Protein AF-0000000077556944 (afdb_homodimer)

Sequence (322 aa):
MNNLDSAMTTFYRASLLVLTCIYTASGLSCYSNEEGMVTTIDSPEIKFCAVIPERIDDDGKVDNAHMFGLTNDDIAVTEQTKIDALLNESNDGHSVVAICMHEKYDMYKLVINSGQVNPKIAAQTLLGQQGSNYVVRCVCNTDLCNKGATVDDFYRSQRSVMNNLDSAMTTFYRASLLVLTCIYTASGLSCYSNEEGMVTTIDSPEIKFCAVIPERIDDDGKVDNAHMFGLTNDDIAVTEQTKIDALLNESNDGHSVVAICMHEKYDMYKLVINSGQVNPKIAAQTLLGQQGSNYVVRCVCNTDLCNKGATVDDFYRSQRSV

Secondary structure (DSSP, 8-state):
-GGGGGS--------------------EEEEE-TTSS-EEEEETTEEEEEEE--EE-TTS-EE--EEEEEETTTS-HHHHHHHHHHHT-EETTEEEEEEEEEEEE-HHHHHHHHT-S-HHHHHHHHHSS-S-EEEEEEEE-STT----SSHHHHHHHHTT-/--TTTT---------------------EEEEE-TTSS-EEEEETTEEEEEEE--EE-TTS-EE--EEEEEETTTS-HHHHHHHHHHHT-EETTEEEEEEEEEEEE-HHHHHHHHTSS-HHHHHHHHHSS-S-EEEEEEEE-STT----SSHHHHHHHHTT-

Nearest PDB structures (foldseek):
  3r5b-assembly2_E  TM=3.165E-01  e=8.315E-01  Pseudomonas aeruginosa
  3r5a-assembly2_F  TM=3.106E-01  e=2.580E+00  Pseudomonas aeruginosa
  8k82-assembly1_P0  TM=3.502E-01  e=5.598E+00  Saccharomyces cerevisiae
  2v6u-assembly1_A  TM=1.887E-01  e=5.941E+00  Toxoplasma gondii RH
  3r5b-assembly2_E  TM=3.167E-01  e=8.539E-01  Pseudomonas aeruginosa

Organism: Bursaphelenchus xylophilus (NCBI:txid6326)

Structure (mmCIF, N/CA/C/O backbone):
data_AF-0000000077556944-model_v1
#
loop_
_entity.id
_entity.type
_entity.pdbx_description
1 polymer '(pine wood nematode) hypothetical protein'
#
loop_
_atom_site.group_PDB
_atom_site.id
_atom_site.type_symbol
_atom_site.label_atom_id
_atom_site.label_alt_id
_atom_site.label_comp_id
_atom_site.label_asym_id
_atom_site.label_entity_id
_atom_site.label_seq_id
_atom_site.pdbx_PDB_ins_code
_atom_site.Cartn_x
_atom_site.Cartn_y
_atom_site.Cartn_z
_atom_site.occupancy
_atom_site.B_iso_or_equiv
_atom_site.auth_seq_id
_atom_site.auth_comp_id
_atom_site.auth_asym_id
_atom_site.auth_atom_id
_atom_site.pdbx_PDB_model_num
ATOM 1 N N . MET A 1 1 ? -34.094 -20.078 74.812 1 26.69 1 MET A N 1
ATOM 2 C CA . MET A 1 1 ? -32.906 -19.453 74.25 1 26.69 1 MET A CA 1
ATOM 3 C C . MET A 1 1 ? -32.625 -20.016 72.875 1 26.69 1 MET A C 1
ATOM 5 O O . MET A 1 1 ? -31.906 -19.406 72.062 1 26.69 1 MET A O 1
ATOM 9 N N . ASN A 1 2 ? -33.031 -21.266 72.5 1 30.84 2 ASN A N 1
ATOM 10 C CA . ASN A 1 2 ? -32.438 -22.031 71.438 1 30.84 2 ASN A CA 1
ATOM 11 C C . ASN A 1 2 ? -33 -21.625 70.062 1 30.84 2 ASN A C 1
ATOM 13 O O . ASN A 1 2 ? -32.719 -22.25 69.062 1 30.84 2 ASN A O 1
ATOM 17 N N . ASN A 1 3 ? -34.156 -21.031 70 1 35.31 3 ASN A N 1
ATOM 18 C CA . ASN A 1 3 ? -34.781 -20.953 68.688 1 35.31 3 ASN A CA 1
ATOM 19 C C . ASN A 1 3 ? -34.031 -19.969 67.75 1 35.31 3 ASN A C 1
ATOM 21 O O . ASN A 1 3 ? -34.625 -19.422 66.812 1 35.31 3 ASN A O 1
ATOM 25 N N . LEU A 1 4 ? -32.938 -19.344 68.25 1 37.03 4 LEU A N 1
ATOM 26 C CA . LEU A 1 4 ? -32.312 -18.266 67.438 1 37.03 4 LEU A CA 1
ATOM 27 C C . LEU A 1 4 ? -31.672 -18.812 66.188 1 37.03 4 LEU A C 1
ATOM 29 O O . LEU A 1 4 ? -31.078 -18.047 65.438 1 37.03 4 LEU A O 1
ATOM 33 N N . ASP A 1 5 ? -31.531 -20.156 66.062 1 35.28 5 ASP A N 1
ATOM 34 C CA . ASP A 1 5 ? -30.594 -20.609 65.062 1 35.28 5 ASP A CA 1
ATOM 35 C C . ASP A 1 5 ? -31.141 -20.391 63.625 1 35.28 5 ASP A C 1
ATOM 37 O O . ASP A 1 5 ? -30.484 -20.703 62.656 1 35.28 5 ASP A O 1
ATOM 41 N N . SER A 1 6 ? -32.406 -20.203 63.469 1 34.12 6 SER A N 1
ATOM 42 C CA . SER A 1 6 ? -32.906 -20.375 62.094 1 34.12 6 SER A CA 1
ATOM 43 C C . SER A 1 6 ? -32.438 -19.266 61.188 1 34.12 6 SER A C 1
ATOM 45 O O . SER A 1 6 ? -32.844 -19.172 60.031 1 34.12 6 SER A O 1
ATOM 47 N N . ALA A 1 7 ? -32.062 -18.109 61.688 1 38.16 7 ALA A N 1
ATOM 48 C CA . ALA A 1 7 ? -31.984 -17.016 60.75 1 38.16 7 ALA A CA 1
ATOM 49 C C . ALA A 1 7 ? -30.781 -17.172 59.812 1 38.16 7 ALA A C 1
ATOM 51 O O . ALA A 1 7 ? -29.875 -16.328 59.844 1 38.16 7 ALA A O 1
ATOM 52 N N . MET A 1 8 ? -30.188 -18.391 59.75 1 32.69 8 MET A N 1
ATOM 53 C CA . MET A 1 8 ? -28.922 -18.469 59 1 32.69 8 MET A CA 1
ATOM 54 C C . MET A 1 8 ? -29.094 -17.875 57.625 1 32.69 8 MET A C 1
ATOM 56 O O . MET A 1 8 ? -30.219 -17.719 57.125 1 32.69 8 MET A O 1
ATOM 60 N N . THR A 1 9 ? -28.328 -18.562 56.5 1 35.75 9 THR A N 1
ATOM 61 C CA . THR A 1 9 ? -27.375 -18.328 55.438 1 35.75 9 THR A CA 1
ATOM 62 C C . THR A 1 9 ? -28.094 -18.10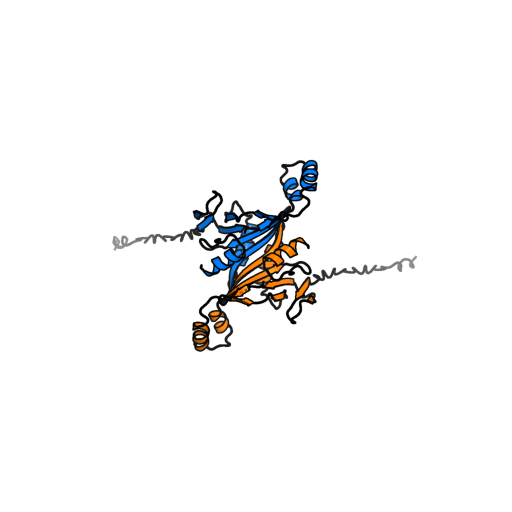9 54.094 1 35.75 9 THR A C 1
ATOM 64 O O . THR A 1 9 ? -28.578 -19.047 53.5 1 35.75 9 THR A O 1
ATOM 67 N N . THR A 1 10 ? -29.109 -17.234 54 1 42.56 10 THR A N 1
ATOM 68 C CA . THR A 1 10 ? -29.469 -17.016 52.594 1 42.56 10 THR A CA 1
ATOM 69 C C . THR A 1 10 ? -28.234 -16.641 51.781 1 42.56 10 THR A C 1
ATOM 71 O O . THR A 1 10 ? -27.641 -15.578 52 1 42.56 10 THR A O 1
ATOM 74 N N . PHE A 1 11 ? -27.344 -17.625 51.344 1 38.78 11 PHE A N 1
ATOM 75 C CA . PHE A 1 11 ? -26.297 -17.406 50.344 1 38.78 11 PHE A CA 1
ATOM 76 C C . PHE A 1 11 ? -26.891 -16.812 49.062 1 38.78 11 PHE A C 1
ATOM 78 O O . PHE A 1 11 ? -27.781 -17.406 48.469 1 38.78 11 PHE A O 1
ATOM 85 N N . TYR A 1 12 ? -26.984 -15.461 49 1 37.94 12 TYR A N 1
ATOM 86 C CA . TYR A 1 12 ? -27.188 -14.766 47.719 1 37.94 12 TYR A CA 1
ATOM 87 C C . TYR A 1 12 ? -26.203 -15.234 46.656 1 37.94 12 TYR A C 1
ATOM 89 O O . TYR A 1 12 ? -25 -15 46.812 1 37.94 12 TYR A O 1
ATOM 97 N N . ARG A 1 13 ? -26.391 -16.453 46 1 37.47 13 ARG A N 1
ATOM 98 C CA . ARG A 1 13 ? -25.688 -16.766 44.75 1 37.47 13 ARG A CA 1
ATOM 99 C C . ARG A 1 13 ? -25.797 -15.609 43.781 1 37.47 13 ARG A C 1
ATOM 101 O O . ARG A 1 13 ? -26.875 -15.375 43.188 1 37.47 13 ARG A O 1
ATOM 108 N N . ALA A 1 14 ? -25.062 -14.477 43.969 1 41.78 14 ALA A N 1
ATOM 109 C CA . ALA A 1 14 ? -24.875 -13.539 42.875 1 41.78 14 ALA A CA 1
ATOM 110 C C . ALA A 1 14 ? -24.422 -14.273 41.594 1 41.78 14 ALA A C 1
ATOM 112 O O . ALA A 1 14 ? -23.344 -14.867 41.594 1 41.78 14 ALA A O 1
ATOM 113 N N . SER A 1 15 ? -25.328 -14.766 40.812 1 41.09 15 SER A N 1
ATOM 114 C CA . SER A 1 15 ? -25 -15.203 39.438 1 41.09 15 SER A CA 1
ATOM 115 C C . SER A 1 15 ? -24.219 -14.133 38.688 1 41.09 15 SER A C 1
ATOM 117 O O . SER A 1 15 ? -24.734 -13.039 38.469 1 41.09 15 SER A O 1
ATOM 119 N N . LEU A 1 16 ? -22.938 -14.062 38.844 1 43.25 16 LEU A N 1
ATOM 120 C CA . LEU A 1 16 ? -22.078 -13.312 37.906 1 43.25 16 LEU A CA 1
ATOM 121 C C . LEU A 1 16 ? -22.406 -13.656 36.469 1 43.25 16 LEU A C 1
ATOM 123 O O . LEU A 1 16 ? -22.078 -14.75 36 1 43.25 16 LEU A O 1
ATOM 127 N N . LEU A 1 17 ? -23.531 -13.125 35.969 1 42.91 17 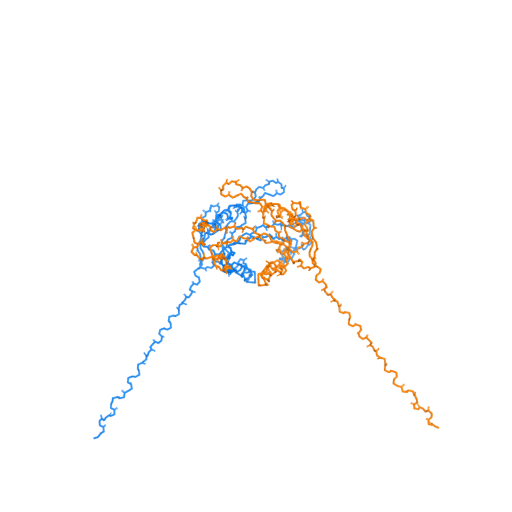LEU A N 1
ATOM 128 C CA . LEU A 1 17 ? -23.719 -13.141 34.531 1 42.91 17 LEU A CA 1
ATOM 129 C C . LEU A 1 17 ? -22.5 -12.555 33.844 1 42.91 17 LEU A C 1
ATOM 131 O O . LEU A 1 17 ? -22.234 -11.359 33.938 1 42.91 17 LEU A O 1
ATOM 135 N N . VAL A 1 18 ? -21.438 -13.359 33.688 1 40.78 18 VAL A N 1
ATOM 136 C CA . VAL A 1 18 ? -20.375 -13.008 32.75 1 40.78 18 VAL A CA 1
ATOM 137 C C . VAL A 1 18 ? -20.969 -12.672 31.391 1 40.78 18 VAL A C 1
ATOM 139 O O . VAL A 1 18 ? -21.516 -13.539 30.703 1 40.78 18 VAL A O 1
ATOM 142 N N . LEU A 1 19 ? -21.5 -11.461 31.203 1 42.38 19 LEU A N 1
ATOM 143 C CA . LEU A 1 19 ? -21.703 -10.969 29.844 1 42.38 19 LEU A CA 1
ATOM 144 C C . LEU A 1 19 ? -20.469 -11.18 28.984 1 42.38 19 LEU A C 1
ATOM 146 O O . LEU A 1 19 ? -19.453 -10.5 29.172 1 42.38 19 LEU A O 1
ATOM 150 N N . THR A 1 20 ? -20.234 -12.43 28.688 1 39.97 20 THR A N 1
ATOM 151 C CA . THR A 1 20 ? -19.266 -12.594 27.609 1 39.97 20 THR A CA 1
ATOM 152 C C . THR A 1 20 ? -19.609 -11.688 26.422 1 39.97 20 THR A C 1
ATOM 154 O O . THR A 1 20 ? -20.609 -11.906 25.734 1 39.97 20 THR A O 1
ATOM 157 N N . CYS A 1 21 ? -19.359 -10.398 26.516 1 38.97 21 CYS A N 1
ATOM 158 C CA . CYS A 1 21 ? -19.312 -9.625 25.281 1 38.97 21 CYS A CA 1
ATOM 159 C C . CYS A 1 21 ? -18.625 -10.414 24.172 1 38.97 21 CYS A C 1
ATOM 161 O O . CYS A 1 21 ? -17.406 -10.609 24.188 1 38.97 21 CYS A O 1
ATOM 163 N N . ILE A 1 22 ? -19.312 -11.43 23.766 1 40.22 22 ILE A N 1
ATOM 164 C CA . ILE A 1 22 ? -18.859 -11.984 22.5 1 40.22 22 ILE A CA 1
ATOM 165 C C . ILE A 1 22 ? -18.469 -10.852 21.547 1 40.22 22 ILE A C 1
ATOM 167 O O . ILE A 1 22 ? -19.328 -10.109 21.078 1 40.22 22 ILE A O 1
ATOM 171 N N . TYR A 1 23 ? -17.391 -10.117 21.75 1 39.94 23 TYR A N 1
ATOM 172 C CA . TYR A 1 23 ? -16.797 -9.383 20.641 1 39.94 23 TYR A CA 1
ATOM 173 C C . TYR A 1 23 ? -16.906 -10.18 19.344 1 39.94 23 TYR A C 1
ATOM 175 O O . TYR A 1 23 ? -16.156 -11.125 19.125 1 39.94 23 TYR A O 1
ATOM 183 N N . THR A 1 24 ? -18.094 -10.508 18.938 1 43.66 24 THR A N 1
ATOM 184 C CA . THR A 1 24 ? -18.203 -11.023 17.578 1 43.66 24 THR A CA 1
ATOM 185 C C . THR A 1 24 ? -17.453 -10.133 16.594 1 43.66 24 THR A C 1
ATOM 187 O O . THR A 1 24 ? -17.797 -8.969 16.406 1 43.66 24 THR A O 1
ATOM 190 N N . ALA A 1 25 ? -16.203 -10.188 16.625 1 51.66 25 ALA A N 1
ATOM 191 C CA . ALA A 1 25 ? -15.5 -9.492 15.547 1 51.66 25 ALA A CA 1
ATOM 192 C C . ALA A 1 25 ? -16.297 -9.539 14.25 1 51.66 25 ALA A C 1
ATOM 194 O O . ALA A 1 25 ? -16.516 -10.609 13.68 1 51.66 25 ALA A O 1
ATOM 195 N N . SER A 1 26 ? -17.438 -8.805 14.148 1 65.06 26 SER A N 1
ATOM 196 C CA . SER A 1 26 ? -18.312 -8.789 12.992 1 65.06 26 SER A CA 1
ATOM 197 C C . SER A 1 26 ? -17.531 -8.719 11.688 1 65.06 26 SER A C 1
ATOM 199 O O . SER A 1 26 ? -16.547 -7.98 11.594 1 65.06 26 SER A O 1
ATOM 201 N N . GLY A 1 27 ? -17.484 -9.883 10.844 1 85.19 27 GLY A N 1
ATOM 202 C CA . GLY A 1 27 ? -16.953 -9.969 9.492 1 85.19 27 GLY A CA 1
ATOM 203 C C . GLY A 1 27 ? -17.266 -8.75 8.648 1 85.19 27 GLY A C 1
ATOM 204 O O . GLY A 1 27 ? -18.109 -7.934 9.016 1 85.19 27 GLY A O 1
ATOM 205 N N . LEU A 1 28 ? -16.594 -8.477 7.637 1 93.88 28 LEU A N 1
ATOM 206 C CA . LEU A 1 28 ? -16.75 -7.328 6.75 1 93.88 28 LEU A CA 1
ATOM 207 C C . LEU A 1 28 ? -17.672 -7.656 5.586 1 93.88 28 LEU A C 1
ATOM 209 O O . LEU A 1 28 ? -17.844 -8.828 5.238 1 93.88 28 LEU A O 1
ATOM 213 N N . SER A 1 29 ? -18.406 -6.66 5.117 1 96.31 29 SER A N 1
ATOM 214 C CA . SER A 1 29 ? -19.016 -6.711 3.797 1 96.31 29 SER A CA 1
ATOM 215 C C . SER A 1 29 ? -18.078 -6.168 2.727 1 96.31 29 SER A C 1
ATOM 217 O O . SER A 1 29 ? -17.438 -5.137 2.924 1 96.31 29 SER A O 1
ATOM 219 N N . CYS A 1 30 ? -17.953 -6.875 1.621 1 96.69 30 CYS A N 1
ATOM 220 C CA . CYS A 1 30 ? -17.062 -6.461 0.544 1 96.69 30 CYS A CA 1
ATOM 221 C C . CYS A 1 30 ? -17.75 -6.574 -0.81 1 96.69 30 CYS A C 1
ATOM 223 O O . CYS A 1 30 ? -18.719 -7.316 -0.956 1 96.69 30 CYS A O 1
ATOM 225 N N . TYR A 1 31 ? -17.297 -5.809 -1.767 1 96.56 31 TYR A N 1
ATOM 226 C CA . TYR A 1 31 ? -17.641 -6.074 -3.158 1 96.56 31 TYR A CA 1
ATOM 227 C C . TYR A 1 31 ? -16.891 -7.289 -3.688 1 96.56 31 TYR A C 1
ATOM 229 O O . TYR A 1 31 ? -15.727 -7.504 -3.34 1 96.56 31 TYR A O 1
ATOM 237 N N . SER A 1 32 ? -17.609 -8.07 -4.461 1 96.62 32 SER A N 1
ATOM 238 C CA . SER A 1 32 ? -17 -9.234 -5.102 1 96.62 32 SER A CA 1
ATOM 239 C C . SER A 1 32 ? -17.484 -9.391 -6.535 1 96.62 32 SER A C 1
ATOM 241 O O . SER A 1 32 ? -18.656 -9.148 -6.828 1 96.62 32 SER A O 1
ATOM 243 N N . ASN A 1 33 ? -16.641 -9.719 -7.434 1 95.31 33 ASN A N 1
ATOM 244 C CA . ASN A 1 33 ? -17.062 -10.031 -8.797 1 95.31 33 ASN A CA 1
ATOM 245 C C . ASN A 1 33 ? -16.656 -11.445 -9.195 1 95.31 33 ASN A C 1
ATOM 247 O O . ASN A 1 33 ? -16.5 -11.742 -10.383 1 95.31 33 ASN A O 1
ATOM 251 N N . GLU A 1 34 ? -16.391 -12.312 -8.242 1 89.31 34 GLU A N 1
ATOM 252 C CA . GLU A 1 34 ? -15.992 -13.703 -8.477 1 89.31 34 GLU A CA 1
ATOM 253 C C . GLU A 1 34 ? -17.031 -14.438 -9.312 1 89.31 34 GLU A C 1
ATOM 255 O O . GLU A 1 34 ? -16.703 -15.359 -10.062 1 89.31 34 GLU A O 1
ATOM 260 N N . GLU A 1 35 ? -18.25 -14.031 -9.281 1 85 35 GLU A N 1
ATOM 261 C CA . GLU A 1 35 ? -19.328 -14.664 -10.023 1 85 35 GLU A CA 1
ATOM 262 C C . GLU A 1 35 ? -19.594 -13.945 -11.344 1 85 35 GLU A C 1
ATOM 264 O O . GLU A 1 35 ? -20.578 -14.219 -12.023 1 85 35 GLU A O 1
ATOM 269 N N . GLY A 1 36 ? -18.734 -13.078 -11.781 1 85.56 36 GLY A N 1
ATOM 270 C CA . GLY A 1 36 ? -18.875 -12.391 -13.055 1 85.56 36 GLY A CA 1
ATOM 271 C C . GLY A 1 36 ? -19.422 -10.984 -12.922 1 85.56 36 GLY A C 1
ATOM 272 O O . GLY A 1 36 ? -18.938 -10.062 -13.586 1 85.56 36 GLY A O 1
ATOM 273 N N . MET A 1 37 ? -20.531 -10.805 -12.133 1 90.81 37 MET A N 1
ATOM 274 C CA . MET A 1 37 ? -21.062 -9.477 -11.852 1 90.81 37 MET A CA 1
ATOM 275 C C . MET A 1 37 ? -20.656 -8.992 -10.469 1 90.81 37 MET A C 1
ATOM 277 O O . MET A 1 37 ? -20.422 -9.805 -9.57 1 90.81 37 MET A O 1
ATOM 281 N N . VAL A 1 38 ? -20.469 -7.672 -10.367 1 94.06 38 VAL A N 1
ATOM 282 C CA . VAL A 1 38 ? -20.094 -7.121 -9.062 1 94.06 38 VAL A CA 1
ATOM 283 C C . VAL A 1 38 ? -21.281 -7.258 -8.102 1 94.06 38 VAL A C 1
ATOM 285 O O . VAL A 1 38 ? -22.375 -6.789 -8.391 1 94.06 38 VAL A O 1
ATOM 288 N N . THR A 1 39 ? -21.109 -7.945 -7.051 1 96.31 39 THR A N 1
ATOM 289 C CA . THR A 1 39 ? -22.094 -8.094 -5.98 1 96.31 39 THR A CA 1
ATOM 290 C C . THR A 1 39 ? -21.453 -7.812 -4.621 1 96.31 39 THR A C 1
ATOM 292 O O . THR A 1 39 ? -20.25 -7.566 -4.531 1 96.31 39 THR A O 1
ATOM 295 N N . THR A 1 40 ? -22.297 -7.723 -3.592 1 96.62 40 THR A N 1
ATOM 296 C CA . THR A 1 40 ? -21.781 -7.602 -2.23 1 96.62 40 THR A CA 1
ATOM 297 C C . THR A 1 40 ? -21.797 -8.953 -1.525 1 96.62 40 THR A C 1
ATOM 299 O O . THR A 1 40 ? -22.734 -9.734 -1.687 1 96.62 40 THR A O 1
ATOM 302 N N . ILE A 1 41 ? -20.75 -9.281 -0.836 1 95.94 41 ILE A N 1
ATOM 303 C CA . ILE A 1 41 ? -20.656 -10.477 -0.013 1 95.94 41 ILE A CA 1
ATOM 304 C C . ILE A 1 41 ? -20.406 -10.086 1.444 1 95.94 41 ILE A C 1
ATOM 306 O O . ILE A 1 41 ? -19.828 -9.047 1.725 1 95.94 41 ILE A O 1
ATOM 310 N N . ASP A 1 42 ? -20.922 -10.867 2.299 1 94 42 ASP A N 1
ATOM 311 C CA . ASP A 1 42 ? -20.766 -10.664 3.734 1 94 42 ASP A CA 1
ATOM 312 C C . ASP A 1 42 ? -20.531 -11.992 4.453 1 94 42 ASP A C 1
ATOM 314 O O . ASP A 1 42 ? -21.219 -12.977 4.172 1 94 42 ASP A O 1
ATOM 318 N N . SER A 1 43 ? -19.516 -12.062 5.219 1 92.25 43 SER A N 1
ATOM 319 C CA . SER A 1 43 ? -19.203 -13.242 6.016 1 92.25 43 SER A CA 1
ATOM 320 C C . SER A 1 43 ? -18.406 -12.867 7.266 1 92.25 43 SER A C 1
ATOM 322 O O . SER A 1 43 ? -17.531 -12.008 7.215 1 92.25 43 SER A O 1
ATOM 324 N N . PRO A 1 44 ? -18.688 -13.508 8.336 1 92.94 44 PRO A N 1
ATOM 325 C CA . PRO A 1 44 ? -17.906 -13.258 9.547 1 92.94 44 PRO A CA 1
ATOM 326 C C . PRO A 1 44 ? -16.438 -13.641 9.391 1 92.94 44 PRO A C 1
ATOM 328 O O . PRO A 1 44 ? -15.602 -13.242 10.203 1 92.94 44 PRO A O 1
ATOM 331 N N . GLU A 1 45 ? -16.125 -14.391 8.352 1 93.69 45 GLU A N 1
ATOM 332 C CA . GLU A 1 45 ? -14.773 -14.883 8.148 1 93.69 45 GLU A CA 1
ATOM 333 C C . GLU A 1 45 ? -13.93 -13.883 7.367 1 93.69 45 GLU A C 1
ATOM 335 O O . GLU A 1 45 ? -12.703 -13.992 7.32 1 93.69 45 GLU A O 1
ATOM 340 N N . ILE A 1 46 ? -14.617 -12.859 6.754 1 95.12 46 ILE A N 1
ATOM 341 C CA . ILE A 1 46 ? -13.883 -11.898 5.938 1 95.12 46 ILE A CA 1
ATOM 342 C C . ILE A 1 46 ? -13.18 -10.891 6.84 1 95.12 46 ILE A C 1
ATOM 344 O O . ILE A 1 46 ? -13.82 -10.203 7.641 1 95.12 46 ILE A O 1
ATOM 348 N N . LYS A 1 47 ? -11.867 -10.711 6.652 1 94.69 47 LYS A N 1
ATOM 349 C CA . LYS A 1 47 ? -11.039 -9.836 7.477 1 94.69 47 LYS A CA 1
ATOM 350 C C . LYS A 1 47 ? -10.703 -8.547 6.734 1 94.69 47 LYS A C 1
ATOM 352 O O . LYS A 1 47 ? -10.531 -7.492 7.355 1 94.69 47 LYS A O 1
ATOM 357 N N . PHE A 1 48 ? -10.539 -8.688 5.492 1 95.94 48 PHE A N 1
ATOM 358 C CA . PHE A 1 48 ? -10.195 -7.559 4.641 1 95.94 48 PHE A CA 1
ATOM 359 C C . PHE A 1 48 ? -11 -7.594 3.344 1 95.94 48 PHE A C 1
ATOM 361 O O . PHE A 1 48 ? -11.398 -8.664 2.889 1 95.94 48 PHE A O 1
ATOM 368 N N . CYS A 1 49 ? -11.297 -6.465 2.812 1 96.69 49 CYS A N 1
ATOM 369 C CA . CYS A 1 49 ? -11.727 -6.344 1.425 1 96.69 49 CYS A CA 1
ATOM 370 C C . CYS A 1 49 ? -10.547 -6.059 0.507 1 96.69 49 CYS A C 1
ATOM 372 O O . CYS A 1 49 ? -9.656 -5.277 0.857 1 96.69 49 CYS A O 1
ATOM 374 N N . ALA A 1 50 ? -10.523 -6.738 -0.628 1 96.88 50 ALA A N 1
ATOM 375 C CA . ALA A 1 50 ? -9.359 -6.621 -1.507 1 96.88 50 ALA A CA 1
ATOM 376 C C . ALA A 1 50 ? -9.789 -6.359 -2.949 1 96.88 50 ALA A C 1
ATOM 378 O O . ALA A 1 50 ? -10.898 -6.727 -3.35 1 96.88 50 ALA A O 1
ATOM 379 N N . VAL A 1 51 ? -8.938 -5.699 -3.693 1 96.12 51 VAL A N 1
ATOM 380 C CA . VAL A 1 51 ? -9.102 -5.527 -5.133 1 96.12 51 VAL A CA 1
ATOM 381 C C . VAL A 1 51 ? -7.746 -5.66 -5.824 1 96.12 51 VAL A C 1
ATOM 383 O O . VAL A 1 51 ? -6.734 -5.156 -5.332 1 96.12 51 VAL A O 1
ATOM 386 N N . ILE A 1 52 ? -7.625 -6.441 -6.773 1 94.31 52 ILE A N 1
ATOM 387 C CA . ILE A 1 52 ? -6.574 -6.387 -7.785 1 94.31 52 ILE A CA 1
ATOM 388 C C . ILE A 1 52 ? -7.027 -5.512 -8.953 1 94.31 52 ILE A C 1
ATOM 390 O O . ILE A 1 52 ? -7.863 -5.926 -9.758 1 94.31 52 ILE A O 1
ATOM 394 N N . PRO A 1 53 ? -6.527 -4.285 -8.953 1 92.75 53 PRO A N 1
ATOM 395 C CA . PRO A 1 53 ? -7.035 -3.34 -9.953 1 92.75 53 PRO A CA 1
ATOM 396 C C . PRO A 1 53 ? -6.75 -3.785 -11.383 1 92.75 53 PRO A C 1
ATOM 398 O O . PRO A 1 53 ? -5.875 -4.621 -11.609 1 92.75 53 PRO A O 1
ATOM 401 N N . GLU A 1 54 ? -7.535 -3.203 -12.219 1 90.62 54 GLU A N 1
ATOM 402 C CA . GLU A 1 54 ? -7.359 -3.451 -13.648 1 90.62 54 GLU A CA 1
ATOM 403 C C . GLU A 1 54 ? -5.949 -3.094 -14.102 1 90.62 54 GLU A C 1
ATOM 405 O O . GLU A 1 54 ? -5.363 -2.119 -13.625 1 90.62 54 GLU A O 1
ATOM 410 N N . ARG A 1 55 ? -5.402 -3.938 -14.977 1 80.19 55 ARG A N 1
ATOM 411 C CA . ARG A 1 55 ? -4.082 -3.67 -15.539 1 80.19 55 ARG A CA 1
ATOM 412 C C . ARG A 1 55 ? -4.047 -3.977 -17.031 1 80.19 55 ARG A C 1
ATOM 414 O O . ARG A 1 55 ? -4.887 -4.727 -17.531 1 80.19 55 ARG A O 1
ATOM 421 N N . ILE A 1 56 ? -3.26 -3.199 -17.594 1 72.44 56 ILE A N 1
ATOM 422 C CA . ILE A 1 56 ? -2.99 -3.484 -19 1 72.44 56 ILE A CA 1
ATOM 423 C C . ILE A 1 56 ? -1.677 -4.254 -19.125 1 72.44 56 ILE A C 1
ATOM 425 O O . ILE A 1 56 ? -0.635 -3.801 -18.656 1 72.44 56 ILE A O 1
ATOM 429 N N . ASP A 1 57 ? -1.757 -5.426 -19.578 1 66.75 57 ASP A N 1
ATOM 430 C CA . ASP A 1 57 ? -0.541 -6.223 -19.688 1 66.75 57 ASP A CA 1
ATOM 431 C C . ASP A 1 57 ? 0.339 -5.719 -20.828 1 66.75 57 ASP A C 1
ATOM 433 O O . ASP A 1 57 ? 0.006 -4.73 -21.5 1 66.75 57 ASP A O 1
ATOM 437 N N . ASP A 1 58 ? 1.571 -6.23 -20.906 1 62.97 58 ASP A N 1
ATOM 438 C CA . ASP A 1 58 ? 2.566 -5.805 -21.891 1 62.97 58 ASP A CA 1
ATOM 439 C C . ASP A 1 58 ? 2.029 -5.938 -23.312 1 62.97 58 ASP A C 1
ATOM 441 O O . ASP A 1 58 ? 2.488 -5.246 -24.219 1 62.97 58 ASP A O 1
ATOM 445 N N . ASP A 1 59 ? 1.073 -6.832 -23.562 1 68 59 ASP A N 1
ATOM 446 C CA . ASP A 1 59 ? 0.513 -7.066 -24.891 1 68 59 ASP A CA 1
ATOM 447 C C . ASP A 1 59 ? -0.686 -6.156 -25.141 1 68 59 ASP A C 1
ATOM 449 O O . ASP A 1 59 ? -1.325 -6.246 -26.188 1 68 59 ASP A O 1
ATOM 453 N N . GLY A 1 60 ? -0.983 -5.355 -24.203 1 71.56 60 GLY A N 1
ATOM 454 C CA . GLY A 1 60 ? -2.084 -4.418 -24.359 1 71.56 60 GLY A CA 1
ATOM 455 C C . GLY A 1 60 ? -3.416 -4.984 -23.906 1 71.56 60 GLY A C 1
ATOM 456 O O . GLY A 1 60 ? -4.445 -4.312 -24 1 71.56 60 GLY A O 1
ATOM 457 N N . LYS A 1 61 ? -3.391 -6.215 -23.547 1 77.12 61 LYS A N 1
ATOM 458 C CA . LYS A 1 61 ? -4.621 -6.828 -23.062 1 77.12 61 LYS A CA 1
ATOM 459 C C . LYS A 1 61 ? -4.98 -6.309 -21.672 1 77.12 61 LYS A C 1
ATOM 461 O O . LYS A 1 61 ? -4.105 -6.137 -20.812 1 77.12 61 LYS A O 1
ATOM 466 N N . VAL A 1 62 ? -6.301 -5.992 -21.547 1 79.81 62 VAL A N 1
ATOM 467 C CA . VAL A 1 62 ? -6.801 -5.488 -20.266 1 79.81 62 VAL A CA 1
ATOM 468 C C . VAL A 1 62 ? -7.188 -6.656 -19.375 1 79.81 62 VAL A C 1
ATOM 470 O O . VAL A 1 62 ? -7.996 -7.504 -19.75 1 79.81 62 VAL A O 1
ATOM 473 N N . ASP A 1 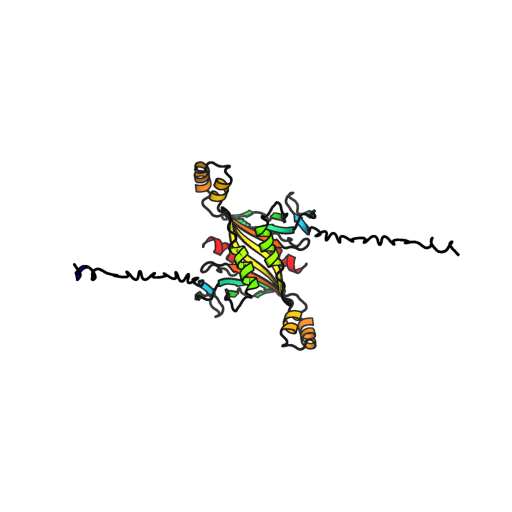63 ? -6.523 -6.809 -18.297 1 82.25 63 ASP A N 1
ATOM 474 C CA . ASP A 1 63 ? -6.953 -7.695 -17.219 1 82.25 63 ASP A CA 1
ATOM 475 C C . ASP A 1 63 ? -7.902 -6.977 -16.25 1 82.25 63 ASP A C 1
ATOM 477 O O . ASP A 1 63 ? -7.508 -6.027 -15.578 1 82.25 63 ASP A O 1
ATOM 481 N N . ASN A 1 64 ? -9.133 -7.461 -16.234 1 88.81 64 ASN A N 1
ATOM 482 C CA . ASN A 1 64 ? -10.156 -6.793 -15.43 1 88.81 64 ASN A CA 1
ATOM 483 C C . ASN A 1 64 ? -9.836 -6.863 -13.938 1 88.81 64 ASN A C 1
ATOM 485 O O . ASN A 1 64 ? -9.109 -7.754 -13.492 1 88.81 64 ASN A O 1
ATOM 489 N N . ALA A 1 65 ? -10.43 -5.871 -13.234 1 93.5 65 ALA A N 1
ATOM 490 C CA . ALA A 1 65 ? -10.25 -5.848 -11.781 1 93.5 65 ALA A CA 1
ATOM 491 C C . ALA A 1 65 ? -10.867 -7.078 -11.133 1 93.5 65 ALA A C 1
ATOM 493 O O . ALA A 1 65 ? -11.875 -7.602 -11.609 1 93.5 65 ALA A O 1
ATOM 494 N N . HIS A 1 66 ? -10.273 -7.562 -10.133 1 94.62 66 HIS A N 1
ATOM 495 C CA . HIS A 1 66 ? -10.789 -8.641 -9.297 1 94.62 66 HIS A CA 1
ATOM 496 C C . HIS A 1 66 ? -11.062 -8.156 -7.879 1 94.62 66 HIS A C 1
ATOM 498 O O . HIS A 1 66 ? -10.148 -7.719 -7.18 1 94.62 66 HIS A O 1
ATOM 504 N N . MET A 1 67 ? -12.312 -8.156 -7.52 1 96.44 67 MET A N 1
ATOM 505 C CA . MET A 1 67 ? -12.734 -7.754 -6.184 1 96.44 67 MET A CA 1
ATOM 506 C C . MET A 1 67 ? -13.156 -8.969 -5.355 1 96.44 67 MET A C 1
ATOM 508 O O . MET A 1 67 ? -13.875 -9.836 -5.848 1 96.44 67 MET A O 1
ATOM 512 N N . PHE A 1 68 ? -12.727 -9.039 -4.129 1 95.5 68 PHE A N 1
ATOM 513 C CA . PHE A 1 68 ? -13.039 -10.203 -3.309 1 95.5 68 PHE A CA 1
ATOM 514 C C . PHE A 1 68 ? -12.797 -9.906 -1.833 1 95.5 68 PHE A C 1
ATOM 516 O O . PHE A 1 68 ? -12.211 -8.875 -1.49 1 95.5 68 PHE A O 1
ATOM 523 N N . GLY A 1 69 ? -13.344 -10.672 -0.95 1 96.06 69 GLY A N 1
ATOM 524 C CA . GLY A 1 69 ? -13.047 -10.641 0.475 1 96.06 69 GLY A CA 1
ATOM 525 C C . GLY A 1 69 ? -11.977 -11.633 0.883 1 96.06 69 GLY A C 1
ATOM 526 O O . GLY A 1 69 ? -11.93 -12.75 0.366 1 96.06 69 GLY A O 1
ATOM 527 N N . LEU A 1 70 ? -11.078 -11.211 1.736 1 95.06 70 LEU A N 1
ATOM 528 C CA . LEU A 1 70 ? -10.008 -12.078 2.207 1 95.06 70 LEU A CA 1
ATOM 529 C C . LEU A 1 70 ? -10.367 -12.703 3.549 1 95.06 70 LEU A C 1
ATOM 531 O O . LEU A 1 70 ? -10.719 -12 4.496 1 95.06 70 LEU A O 1
ATOM 535 N N . THR A 1 71 ? -10.273 -13.945 3.588 1 93.56 71 THR A N 1
ATOM 536 C CA . THR A 1 71 ? -10.484 -14.695 4.82 1 93.56 71 THR A CA 1
ATOM 537 C C . THR A 1 71 ? -9.172 -15.266 5.34 1 93.56 71 THR A C 1
ATOM 539 O O . THR A 1 71 ? -8.125 -15.125 4.699 1 93.56 71 THR A O 1
ATOM 542 N N . ASN A 1 72 ? -9.25 -15.891 6.492 1 88.94 72 ASN A N 1
ATOM 543 C CA . ASN A 1 72 ? -8.07 -16.516 7.09 1 88.94 72 ASN A CA 1
ATOM 544 C C . ASN A 1 72 ? -7.508 -17.609 6.195 1 88.94 72 ASN A C 1
ATOM 546 O O . ASN A 1 72 ? -6.324 -17.938 6.281 1 88.94 72 ASN A O 1
ATOM 550 N N . ASP A 1 73 ? -8.297 -18.172 5.332 1 86.56 73 ASP A N 1
ATOM 551 C CA . ASP A 1 73 ? -7.871 -19.266 4.457 1 86.56 73 ASP A CA 1
ATOM 552 C C . ASP A 1 73 ? -7.117 -18.719 3.24 1 86.56 73 ASP A C 1
ATOM 554 O O . ASP A 1 73 ? -6.371 -19.453 2.592 1 86.56 73 ASP A O 1
ATOM 558 N N . ASP A 1 74 ? -7.211 -17.469 2.91 1 85.56 74 ASP A N 1
ATOM 559 C CA . ASP A 1 74 ? -6.688 -16.875 1.68 1 85.56 74 ASP A CA 1
ATOM 560 C C . ASP A 1 74 ? -5.297 -16.297 1.901 1 85.56 74 ASP A C 1
ATOM 562 O O . ASP A 1 74 ? -4.539 -16.094 0.948 1 85.56 74 ASP A O 1
ATOM 566 N N . ILE A 1 75 ? -5.02 -15.93 3.133 1 84 75 ILE A N 1
ATOM 567 C CA . ILE A 1 75 ? -3.785 -15.203 3.414 1 84 75 ILE A CA 1
ATOM 568 C C . ILE A 1 75 ? -3.156 -15.734 4.699 1 84 75 ILE A C 1
ATOM 570 O O . ILE A 1 75 ? -3.861 -16.047 5.664 1 84 75 ILE A O 1
ATOM 574 N N . ALA A 1 76 ? -1.847 -15.93 4.664 1 85.12 76 ALA A N 1
ATOM 575 C CA . ALA A 1 76 ? -1.129 -16.406 5.844 1 85.12 76 ALA A CA 1
ATOM 576 C C . ALA A 1 76 ? -1.35 -15.484 7.035 1 85.12 76 ALA A C 1
ATOM 578 O O . ALA A 1 76 ? -1.4 -14.258 6.879 1 85.12 76 ALA A O 1
ATOM 579 N N . VAL A 1 77 ? -1.393 -16.031 8.203 1 87.62 77 VAL A N 1
ATOM 580 C CA . VAL A 1 77 ? -1.622 -15.289 9.438 1 87.62 77 VAL A CA 1
ATOM 581 C C . VAL A 1 77 ? -0.545 -14.219 9.602 1 87.62 77 VAL A C 1
ATOM 583 O O . VAL A 1 77 ? -0.828 -13.109 10.062 1 87.62 77 VAL A O 1
ATOM 586 N N . THR A 1 78 ? 0.627 -14.562 9.273 1 87.69 78 THR A N 1
ATOM 587 C CA . THR A 1 78 ? 1.733 -13.617 9.406 1 87.69 78 THR A CA 1
ATOM 588 C C . THR A 1 78 ? 1.513 -12.398 8.516 1 87.69 78 THR A C 1
ATOM 590 O O . THR A 1 78 ? 1.749 -11.266 8.938 1 87.69 78 THR A O 1
ATOM 593 N N . GLU A 1 79 ? 1.08 -12.625 7.316 1 89.44 79 GLU A N 1
ATOM 594 C CA . GLU A 1 79 ? 0.79 -11.523 6.41 1 89.44 79 GLU A CA 1
ATOM 595 C C . GLU A 1 79 ? -0.409 -10.711 6.895 1 89.44 79 GLU A C 1
ATOM 597 O O . GLU A 1 79 ? -0.398 -9.484 6.828 1 89.44 79 GLU A O 1
ATOM 602 N N . GLN A 1 80 ? -1.432 -11.359 7.414 1 91.19 80 GLN A N 1
ATOM 603 C CA . GLN A 1 80 ? -2.596 -10.68 7.969 1 91.19 80 GLN A CA 1
ATOM 604 C C . GLN A 1 80 ? -2.191 -9.703 9.07 1 91.19 80 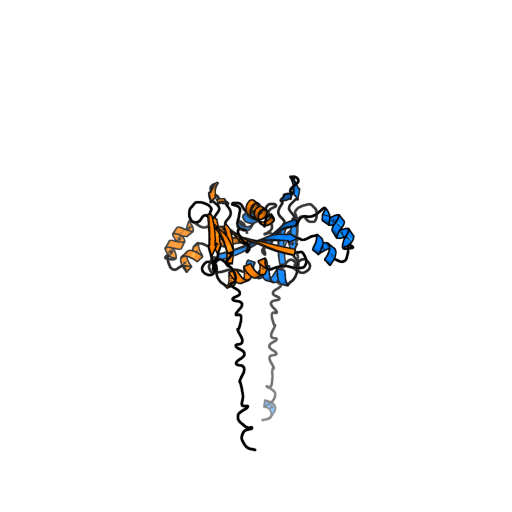GLN A C 1
ATOM 606 O O . GLN A 1 80 ? -2.656 -8.562 9.102 1 91.19 80 GLN A O 1
ATOM 611 N N . THR A 1 81 ? -1.368 -10.234 9.898 1 92.88 81 THR A N 1
ATOM 612 C CA . THR A 1 81 ? -0.928 -9.445 11.039 1 92.88 81 THR A CA 1
ATOM 613 C C . THR A 1 81 ? -0.199 -8.18 10.578 1 92.88 81 THR A C 1
ATOM 615 O O . THR A 1 81 ? -0.4 -7.102 11.141 1 92.88 81 THR A O 1
ATOM 618 N N . LYS A 1 82 ? 0.64 -8.32 9.617 1 93.06 82 LYS A N 1
ATOM 619 C CA . LYS A 1 82 ? 1.396 -7.191 9.094 1 93.06 82 LYS A CA 1
ATOM 620 C C . LYS A 1 82 ? 0.472 -6.164 8.445 1 93.06 82 LYS A C 1
ATOM 622 O O . LYS A 1 82 ? 0.63 -4.961 8.656 1 93.06 82 LYS A O 1
ATOM 627 N N . ILE A 1 83 ? -0.505 -6.629 7.672 1 94.06 83 ILE A N 1
ATOM 628 C CA . ILE A 1 83 ? -1.485 -5.758 7.027 1 94.06 83 ILE A CA 1
ATOM 629 C C . ILE A 1 83 ? -2.311 -5.035 8.086 1 94.06 83 ILE A C 1
ATOM 631 O O . ILE A 1 83 ? -2.469 -3.814 8.039 1 94.06 83 ILE A O 1
ATOM 635 N N . ASP A 1 84 ? -2.742 -5.773 9.047 1 93.56 84 ASP A N 1
ATOM 636 C CA . ASP A 1 84 ? -3.537 -5.211 10.133 1 93.56 84 ASP A CA 1
ATOM 637 C C . ASP A 1 84 ? -2.758 -4.137 10.891 1 93.56 84 ASP A C 1
ATOM 639 O O . ASP A 1 84 ? -3.314 -3.105 11.258 1 93.56 84 ASP A O 1
ATOM 643 N N . ALA A 1 85 ? -1.55 -4.422 11.156 1 92.75 85 ALA A N 1
ATOM 644 C CA . ALA A 1 85 ? -0.711 -3.475 11.883 1 92.75 85 ALA A CA 1
ATOM 645 C C . ALA A 1 85 ? -0.627 -2.141 11.148 1 92.75 85 ALA A C 1
ATOM 647 O O . ALA A 1 85 ? -0.666 -1.077 11.773 1 92.75 85 ALA A O 1
ATOM 648 N N . LEU A 1 86 ? -0.481 -2.176 9.859 1 93.56 86 LEU A N 1
ATOM 649 C CA . LEU A 1 86 ? -0.364 -0.951 9.078 1 93.56 86 LEU A CA 1
ATOM 650 C C . LEU A 1 86 ? -1.709 -0.24 8.977 1 93.56 86 LEU A C 1
ATOM 652 O O . LEU A 1 86 ? -1.779 0.985 9.094 1 93.56 86 LEU A O 1
ATOM 656 N N . LEU A 1 87 ? -2.797 -0.98 8.812 1 93.19 87 LEU A N 1
ATOM 657 C CA . LEU A 1 87 ? -4.129 -0.402 8.672 1 93.19 87 LEU A CA 1
ATOM 658 C C . LEU A 1 87 ? -4.629 0.145 10.008 1 93.19 87 LEU A C 1
ATOM 660 O O . LEU A 1 87 ? -5.578 0.931 10.039 1 93.19 87 LEU A O 1
ATOM 664 N N . ASN A 1 88 ? -4.051 -0.309 11.023 1 88.19 88 ASN A N 1
ATOM 665 C CA . ASN A 1 88 ? -4.43 0.178 12.344 1 88.19 88 ASN A CA 1
ATOM 666 C C . ASN A 1 88 ? -3.525 1.317 12.805 1 88.19 88 ASN A C 1
ATOM 668 O O . ASN A 1 88 ? -3.605 1.754 13.953 1 88.19 88 ASN A O 1
ATOM 672 N N . GLU A 1 89 ? -2.654 1.672 11.883 1 82.81 89 GLU A N 1
ATOM 673 C CA . GLU A 1 89 ? -1.855 2.857 12.18 1 82.81 89 GLU A CA 1
ATOM 674 C C . GLU A 1 89 ? -2.736 4.094 12.328 1 82.81 89 GLU A C 1
ATOM 676 O O . GLU A 1 89 ? -3.422 4.488 11.383 1 82.81 89 GLU A O 1
ATOM 681 N N . SER A 1 90 ? -2.9 4.512 13.508 1 75.38 90 SER A N 1
ATOM 682 C CA . SER A 1 90 ? -3.678 5.715 13.797 1 75.38 90 SER A CA 1
ATOM 683 C C . SER A 1 90 ? -3.002 6.566 14.859 1 75.38 90 SER A C 1
ATOM 685 O O . SER A 1 90 ? -2.621 6.059 15.922 1 75.38 90 SER A O 1
ATOM 687 N N . ASN A 1 91 ? -2.465 7.684 14.414 1 73.56 91 ASN A N 1
ATOM 688 C CA . ASN A 1 91 ? -1.894 8.641 15.359 1 73.56 91 ASN A CA 1
ATOM 689 C C . ASN A 1 91 ? -2.506 10.023 15.188 1 73.56 91 ASN A C 1
ATOM 691 O O . ASN A 1 91 ? -2.48 10.594 14.094 1 73.56 91 ASN A O 1
ATOM 695 N N . ASP A 1 92 ? -2.975 10.641 16.25 1 73.81 92 ASP A N 1
ATOM 696 C CA . ASP A 1 92 ? -3.52 11.984 16.453 1 73.81 92 ASP A CA 1
ATOM 697 C C . ASP A 1 92 ? -3.773 12.672 15.117 1 73.81 92 ASP A C 1
ATOM 699 O O . ASP A 1 92 ? -3.168 13.703 14.812 1 73.81 92 ASP A O 1
ATOM 703 N N . GLY A 1 93 ? -4.641 12.273 14.344 1 79.56 93 GLY A N 1
ATOM 704 C CA . GLY A 1 93 ? -5.086 12.938 13.133 1 79.56 93 GLY A CA 1
ATOM 705 C C . GLY A 1 93 ? -4.598 12.25 11.867 1 79.56 93 GLY A C 1
ATOM 706 O O . GLY A 1 93 ? -4.891 12.711 10.758 1 79.56 93 GLY A O 1
ATOM 707 N N . HIS A 1 94 ? -3.854 11.227 12.008 1 84.81 94 HIS A N 1
ATOM 708 C CA . HIS A 1 94 ? -3.344 10.453 10.883 1 84.81 94 HIS A CA 1
ATOM 709 C C . HIS A 1 94 ? -3.803 9 10.953 1 84.81 94 HIS A C 1
ATOM 711 O O . HIS A 1 94 ? -3.785 8.398 12.031 1 84.81 94 HIS A O 1
ATOM 717 N N . SER A 1 95 ? -4.293 8.469 9.883 1 89.31 95 SER A N 1
ATOM 718 C CA . SER A 1 95 ? -4.617 7.051 9.805 1 89.31 95 SER A CA 1
ATOM 719 C C . SER A 1 95 ? -4.371 6.508 8.398 1 89.31 95 SER A C 1
ATOM 721 O O . SER A 1 95 ? -4.434 7.254 7.422 1 89.31 95 SER A O 1
ATOM 723 N N . VAL A 1 96 ? -3.977 5.305 8.367 1 91.94 96 VAL A N 1
ATOM 724 C CA . VAL A 1 96 ? -3.912 4.586 7.102 1 91.94 96 VAL A CA 1
ATOM 725 C C . VAL A 1 96 ? -5.242 3.877 6.84 1 91.94 96 VAL A C 1
ATOM 727 O O . VAL A 1 96 ? -5.688 3.062 7.652 1 91.94 96 VAL A O 1
ATOM 730 N N . VAL A 1 97 ? -5.863 4.137 5.66 1 92.88 97 VAL A N 1
ATOM 731 C CA . VAL A 1 97 ? -7.215 3.629 5.449 1 92.88 97 VAL A CA 1
ATOM 732 C C . VAL A 1 97 ? -7.188 2.482 4.445 1 92.88 97 VAL A C 1
ATOM 734 O O . VAL A 1 97 ? -8.133 1.695 4.363 1 92.88 97 VAL A O 1
ATOM 737 N N . ALA A 1 98 ? -6.168 2.395 3.648 1 95 98 ALA A N 1
ATOM 738 C CA . ALA A 1 98 ? -5.984 1.318 2.678 1 95 98 ALA A CA 1
ATOM 739 C C . ALA A 1 98 ? -4.512 1.144 2.32 1 95 98 ALA A C 1
ATOM 741 O O . ALA A 1 98 ? -3.711 2.064 2.496 1 95 98 ALA A O 1
ATOM 742 N N . ILE A 1 99 ? -4.188 -0.013 1.859 1 95.88 99 ILE A N 1
ATOM 743 C CA . ILE A 1 99 ? -2.826 -0.329 1.439 1 95.88 99 ILE A CA 1
ATOM 744 C C . ILE A 1 99 ? -2.855 -1.049 0.093 1 95.88 99 ILE A C 1
ATOM 746 O O . ILE A 1 99 ? -3.66 -1.96 -0.114 1 95.88 99 ILE A O 1
ATOM 750 N N . CYS A 1 100 ? -2.045 -0.602 -0.822 1 95.81 100 CYS A N 1
ATOM 751 C CA . CYS A 1 100 ? -1.804 -1.335 -2.059 1 95.81 100 CYS A CA 1
ATOM 752 C C . CYS A 1 100 ? -0.38 -1.876 -2.105 1 95.81 100 CYS A C 1
ATOM 754 O O . CYS A 1 100 ? 0.582 -1.114 -1.989 1 95.81 100 CYS A O 1
ATOM 756 N N . MET A 1 101 ? -0.296 -3.15 -2.266 1 94.38 101 MET A N 1
ATOM 757 C CA . MET A 1 101 ? 0.989 -3.842 -2.316 1 94.38 101 MET A CA 1
ATOM 758 C C . MET A 1 101 ? 1.346 -4.223 -3.75 1 94.38 101 MET A C 1
ATOM 760 O O . MET A 1 101 ? 0.522 -4.789 -4.469 1 94.38 101 MET A O 1
ATOM 764 N N . HIS A 1 102 ? 2.512 -3.846 -4.113 1 93.56 102 HIS A N 1
ATOM 765 C CA . HIS A 1 102 ? 3.082 -4.34 -5.363 1 93.56 102 HIS A CA 1
ATOM 766 C C . HIS A 1 102 ? 3.865 -5.629 -5.137 1 93.56 102 HIS A C 1
ATOM 768 O O . HIS A 1 102 ? 4.898 -5.625 -4.465 1 93.56 102 HIS A O 1
ATOM 774 N N . GLU A 1 103 ? 3.377 -6.664 -5.75 1 89.88 103 GLU A N 1
ATOM 775 C CA . GLU A 1 103 ? 3.875 -8 -5.438 1 89.88 103 GLU A CA 1
ATOM 776 C C . GLU A 1 103 ? 4.562 -8.633 -6.648 1 89.88 103 GLU A C 1
ATOM 778 O O . GLU A 1 103 ? 4.121 -8.445 -7.785 1 89.88 103 GLU A O 1
ATOM 783 N N . LYS A 1 104 ? 5.582 -9.258 -6.348 1 88.06 104 LYS A N 1
ATOM 784 C CA . LYS A 1 104 ? 6.328 -10.008 -7.355 1 88.06 104 LYS A CA 1
ATOM 785 C C . LYS A 1 104 ? 6.176 -11.508 -7.145 1 88.06 104 LYS A C 1
ATOM 787 O O . LYS A 1 104 ? 6.309 -12 -6.023 1 88.06 104 LYS A O 1
ATOM 792 N N . TYR A 1 105 ? 5.844 -12.18 -8.211 1 82.75 105 TYR A N 1
ATOM 793 C CA . TYR A 1 105 ? 5.695 -13.633 -8.172 1 82.75 105 TYR A CA 1
ATOM 794 C C . TYR A 1 105 ? 6.691 -14.305 -9.109 1 82.75 105 TYR A C 1
ATOM 796 O O . TYR A 1 105 ? 6.738 -13.992 -10.305 1 82.75 105 TYR A O 1
ATOM 804 N N . ASP A 1 106 ? 7.516 -15.023 -8.492 1 78.88 106 ASP A N 1
ATOM 805 C CA . ASP A 1 106 ? 8.391 -15.898 -9.266 1 78.88 106 ASP A CA 1
ATOM 806 C C . ASP A 1 106 ? 7.699 -17.219 -9.602 1 78.88 106 ASP A C 1
ATOM 808 O O . ASP A 1 106 ? 7.684 -18.141 -8.781 1 78.88 106 ASP A O 1
ATOM 812 N N . MET A 1 107 ? 7.168 -17.281 -10.75 1 72.38 107 MET A N 1
ATOM 813 C CA . MET A 1 107 ? 6.328 -18.422 -11.133 1 72.38 107 MET A CA 1
ATOM 814 C C . MET A 1 107 ? 7.133 -19.719 -11.117 1 72.38 107 MET A C 1
ATOM 816 O O . MET A 1 107 ? 6.594 -20.781 -10.797 1 72.38 107 MET A O 1
ATOM 820 N N . TYR A 1 108 ? 8.367 -19.562 -11.531 1 70.38 108 TYR A N 1
ATOM 821 C CA . TYR A 1 108 ? 9.227 -20.75 -11.508 1 70.38 108 TYR A CA 1
ATOM 822 C C . TYR A 1 108 ? 9.289 -21.344 -10.102 1 70.38 108 TYR A C 1
ATOM 824 O O . TYR A 1 108 ? 9.047 -22.531 -9.922 1 70.38 108 TYR A O 1
ATOM 832 N N . LYS A 1 109 ? 9.578 -20.531 -9.203 1 73.31 109 LYS A N 1
ATOM 833 C CA . LYS A 1 109 ? 9.688 -20.984 -7.816 1 73.31 109 LYS A CA 1
ATOM 834 C C . LYS A 1 109 ? 8.344 -21.5 -7.301 1 73.31 109 LYS A C 1
ATOM 836 O O . LYS A 1 109 ? 8.289 -22.484 -6.566 1 73.31 109 LYS A O 1
ATOM 841 N N . LEU A 1 110 ? 7.332 -20.828 -7.73 1 71.81 110 LEU A N 1
ATOM 842 C CA . LEU A 1 110 ? 6 -21.219 -7.273 1 71.81 110 LEU A CA 1
ATOM 843 C C . LEU A 1 110 ? 5.633 -22.609 -7.785 1 71.81 110 LEU A C 1
ATOM 845 O O . LEU A 1 110 ? 5.055 -23.406 -7.055 1 71.81 110 LEU A O 1
ATOM 849 N N . VAL A 1 111 ? 5.957 -22.859 -8.984 1 67.56 111 VAL A N 1
ATOM 850 C CA . VAL A 1 111 ? 5.625 -24.125 -9.617 1 67.56 111 VAL A CA 1
ATOM 851 C C . VAL A 1 111 ? 6.469 -25.25 -9.008 1 67.56 111 VAL A C 1
ATOM 853 O O . VAL A 1 111 ? 5.949 -26.312 -8.672 1 67.56 111 VAL A O 1
ATOM 856 N N . ILE A 1 112 ? 7.723 -25 -8.883 1 68.38 112 ILE A N 1
ATOM 857 C CA . ILE A 1 112 ? 8.625 -26.016 -8.359 1 68.38 112 ILE A CA 1
ATOM 858 C C . ILE A 1 112 ? 8.234 -26.359 -6.922 1 68.38 112 ILE A C 1
ATOM 860 O O . ILE A 1 112 ? 8.203 -27.547 -6.547 1 68.38 112 ILE A O 1
ATOM 864 N N . ASN A 1 113 ? 7.891 -25.344 -6.223 1 68.5 113 ASN A N 1
ATOM 865 C CA . ASN A 1 113 ? 7.578 -25.531 -4.812 1 68.5 113 ASN A CA 1
ATOM 866 C C . ASN A 1 113 ? 6.215 -26.203 -4.625 1 68.5 113 ASN A C 1
ATOM 868 O O . ASN A 1 113 ? 5.934 -26.75 -3.562 1 68.5 113 ASN A O 1
ATOM 872 N N . SER A 1 114 ? 5.375 -25.922 -5.637 1 63.78 114 SER A N 1
ATOM 873 C CA . SER A 1 114 ? 4.066 -26.562 -5.555 1 63.78 114 SER A CA 1
ATOM 874 C C . SER A 1 114 ? 4.184 -28.078 -5.695 1 63.78 114 SER A C 1
ATOM 876 O O . SER A 1 114 ? 3.258 -28.812 -5.352 1 63.78 114 SER A O 1
ATOM 878 N N . GLY A 1 115 ? 5.375 -28.516 -6.02 1 61.59 115 GLY A N 1
ATOM 879 C CA . GLY A 1 115 ? 5.602 -29.953 -6.195 1 61.59 115 GLY A CA 1
ATOM 880 C C . GLY A 1 115 ? 4.859 -30.531 -7.387 1 61.59 115 GLY A C 1
ATOM 881 O O . GLY A 1 115 ? 4.969 -31.719 -7.672 1 61.59 115 GLY A O 1
ATOM 882 N N . GLN A 1 116 ? 3.957 -29.781 -7.938 1 54.66 116 GLN A N 1
ATOM 883 C CA . GLN A 1 116 ? 3.068 -30.344 -8.945 1 54.66 116 GLN A CA 1
ATOM 884 C C . GLN A 1 116 ? 3.777 -30.5 -10.289 1 54.66 116 GLN A C 1
ATOM 886 O O . GLN A 1 116 ? 3.348 -31.266 -11.141 1 54.66 116 GLN A O 1
ATOM 891 N N . VAL A 1 117 ? 4.723 -29.688 -10.555 1 55.75 117 VAL A N 1
ATOM 892 C CA . VAL A 1 117 ? 5.301 -29.766 -11.891 1 55.75 117 VAL A CA 1
ATOM 893 C C . VAL A 1 117 ? 6.77 -30.172 -11.797 1 55.75 117 VAL A C 1
ATOM 895 O O . VAL A 1 117 ? 7.449 -29.844 -10.82 1 55.75 117 VAL A O 1
ATOM 898 N N . ASN A 1 118 ? 7.129 -31.172 -12.547 1 53.28 118 ASN A N 1
ATOM 899 C CA . ASN A 1 118 ? 8.516 -31.578 -12.742 1 53.28 118 ASN A CA 1
ATOM 900 C C . ASN A 1 118 ? 9.406 -30.375 -13.031 1 53.28 118 ASN A C 1
ATOM 902 O O . ASN A 1 118 ? 9.109 -29.562 -13.914 1 53.28 118 ASN A O 1
ATOM 906 N N . PRO A 1 119 ? 10.336 -30.109 -12.211 1 53.38 119 PRO A N 1
ATOM 907 C CA . PRO A 1 119 ? 11.203 -28.938 -12.344 1 53.38 119 PRO A CA 1
ATOM 908 C C . PRO A 1 119 ? 11.672 -28.719 -13.781 1 53.38 119 PRO A C 1
ATOM 910 O O . PRO A 1 119 ? 11.867 -27.578 -14.203 1 53.38 119 PRO A O 1
ATOM 913 N N . LYS A 1 120 ? 11.961 -29.797 -14.461 1 51.72 120 LYS A N 1
ATOM 914 C CA . LYS A 1 120 ? 12.445 -29.719 -15.836 1 51.72 120 LYS A CA 1
ATOM 915 C C . LYS A 1 120 ? 11.383 -29.141 -16.766 1 51.72 120 LYS A C 1
ATOM 917 O O . LYS A 1 120 ? 11.688 -28.312 -17.625 1 51.72 120 LYS A O 1
ATOM 922 N N . ILE A 1 121 ? 10.266 -29.516 -16.625 1 50.44 121 ILE A N 1
ATOM 923 C CA . ILE A 1 121 ? 9.172 -29.047 -17.469 1 50.44 121 ILE A CA 1
ATOM 924 C C . ILE A 1 121 ? 8.781 -27.641 -17.062 1 50.44 121 ILE A C 1
ATOM 926 O O . ILE A 1 121 ? 8.484 -26.797 -17.922 1 50.44 121 ILE A O 1
ATOM 930 N N . ALA A 1 122 ? 8.773 -27.469 -15.742 1 50.28 122 ALA A N 1
ATOM 931 C CA . ALA A 1 122 ? 8.539 -26.109 -15.273 1 50.28 122 ALA A CA 1
ATOM 932 C C . ALA A 1 122 ? 9.539 -25.125 -15.883 1 50.28 122 ALA A C 1
ATOM 934 O O . ALA A 1 122 ? 9.18 -24.031 -16.281 1 50.28 122 ALA A O 1
ATOM 935 N N . ALA A 1 123 ? 10.734 -25.547 -15.93 1 50.38 123 ALA A N 1
ATOM 936 C CA . ALA A 1 123 ? 11.797 -24.75 -16.547 1 50.38 123 ALA A CA 1
ATOM 937 C C . ALA A 1 123 ? 11.477 -24.438 -18 1 50.38 123 ALA A C 1
ATOM 939 O O . ALA A 1 123 ? 11.672 -23.312 -18.469 1 50.38 123 ALA A O 1
ATOM 940 N N . GLN A 1 124 ? 11.133 -25.469 -18.641 1 46.78 124 GLN A N 1
ATOM 941 C CA . GLN A 1 124 ? 10.852 -25.312 -20.062 1 46.78 124 GLN A CA 1
ATOM 942 C C . GLN A 1 124 ? 9.648 -24.406 -20.281 1 46.78 124 GLN A C 1
ATOM 944 O O . GLN A 1 124 ? 9.648 -23.578 -21.188 1 46.78 124 GLN A O 1
ATOM 949 N N . THR A 1 125 ? 8.57 -24.766 -19.641 1 45.41 125 THR A N 1
ATOM 950 C CA . THR A 1 125 ? 7.348 -23.984 -19.797 1 45.41 125 THR A CA 1
ATOM 951 C C . THR A 1 125 ? 7.547 -22.562 -19.281 1 45.41 125 THR A C 1
ATOM 953 O O . THR A 1 125 ? 7.02 -21.609 -19.844 1 45.41 125 THR A O 1
ATOM 956 N N . LEU A 1 126 ? 8.242 -22.547 -18.203 1 49.28 126 LEU A N 1
ATOM 957 C CA . LEU A 1 126 ? 8.469 -21.25 -17.578 1 49.28 126 LEU A CA 1
ATOM 958 C C . LEU A 1 126 ? 9.609 -20.5 -18.266 1 49.28 126 LEU A C 1
ATOM 960 O O . LEU A 1 126 ? 9.805 -19.297 -18.031 1 49.28 126 LEU A O 1
ATOM 964 N N . LEU A 1 127 ? 10.531 -21.312 -18.859 1 44.12 127 LEU A N 1
ATOM 965 C CA . LEU A 1 127 ? 11.508 -20.609 -19.672 1 44.12 127 LEU A CA 1
ATOM 966 C C . LEU A 1 127 ? 10.828 -19.531 -20.531 1 44.12 127 LEU A C 1
ATOM 968 O O . LEU A 1 127 ? 11.414 -18.484 -20.797 1 44.12 127 LEU A O 1
ATOM 972 N N . GLY A 1 128 ? 9.797 -20.016 -21.094 1 42.34 128 GLY A N 1
ATOM 973 C CA . GLY A 1 128 ? 9.133 -19.016 -21.922 1 42.34 128 GLY A CA 1
ATOM 974 C C . GLY A 1 128 ? 8.492 -17.906 -21.094 1 42.34 128 GLY A C 1
ATOM 975 O O . GLY A 1 128 ? 8.094 -16.875 -21.641 1 42.34 128 GLY A O 1
ATOM 976 N N . GLN A 1 129 ? 7.859 -18.328 -20.078 1 45.09 129 GLN A N 1
ATOM 977 C CA . GLN A 1 129 ? 7.168 -17.328 -19.281 1 45.09 129 GLN A CA 1
ATOM 978 C C . GLN A 1 129 ? 8.148 -16.578 -18.391 1 45.09 129 GLN A C 1
ATOM 980 O O . GLN A 1 129 ? 8.461 -17.031 -17.281 1 45.09 129 GLN A O 1
ATOM 985 N N . GLN A 1 130 ? 9.383 -16.469 -18.734 1 47 130 GLN A N 1
ATOM 986 C CA . GLN A 1 130 ? 10.617 -15.914 -18.188 1 47 130 GLN A CA 1
ATOM 987 C C . GLN A 1 130 ? 10.32 -14.852 -17.141 1 47 130 GLN A C 1
ATOM 989 O O . GLN A 1 130 ? 11.219 -14.414 -16.406 1 47 130 GLN A O 1
ATOM 994 N N . GLY A 1 131 ? 9.172 -14.188 -17.031 1 53.16 131 GLY A N 1
ATOM 995 C CA . GLY A 1 131 ? 9.242 -12.875 -16.391 1 53.16 131 GLY A CA 1
ATOM 996 C C . GLY A 1 131 ? 8.477 -12.805 -15.086 1 53.16 131 GLY A C 1
ATOM 997 O O . GLY A 1 131 ? 7.691 -13.695 -14.766 1 53.16 131 GLY A O 1
ATOM 998 N N . SER A 1 132 ? 9.117 -12.398 -13.953 1 58.72 132 SER A N 1
ATOM 999 C CA . SER A 1 132 ? 8.398 -12.023 -12.742 1 58.72 132 SER A CA 1
ATOM 1000 C C . SER A 1 132 ? 7.09 -11.312 -13.078 1 58.72 132 SER A C 1
ATOM 1002 O O . SER A 1 132 ? 7.047 -10.469 -13.977 1 58.72 132 SER A O 1
ATOM 1004 N N . ASN A 1 133 ? 6.008 -12.148 -12.586 1 79.62 133 ASN A N 1
ATOM 1005 C CA . ASN A 1 133 ? 4.719 -11.469 -12.695 1 79.62 133 ASN A CA 1
ATOM 1006 C C . ASN A 1 133 ? 4.488 -10.516 -11.523 1 79.62 133 ASN A C 1
ATOM 1008 O O . ASN A 1 133 ? 4.867 -10.82 -10.391 1 79.62 133 ASN A O 1
ATOM 1012 N N . TYR A 1 134 ? 4.223 -9.383 -11.906 1 84.12 134 TYR A N 1
ATOM 1013 C CA . TYR A 1 134 ? 3.918 -8.375 -10.906 1 84.12 134 TYR A CA 1
ATOM 1014 C C . TYR A 1 134 ? 2.412 -8.164 -10.781 1 84.12 134 TYR A C 1
ATOM 1016 O O . TYR A 1 134 ? 1.695 -8.164 -11.781 1 84.12 134 TYR A O 1
ATOM 1024 N N . VAL A 1 135 ? 1.961 -8.117 -9.586 1 88.12 135 VAL A N 1
ATOM 1025 C CA . VAL A 1 135 ? 0.551 -7.875 -9.297 1 88.12 135 VAL A CA 1
ATOM 1026 C C . VAL A 1 135 ? 0.417 -6.785 -8.242 1 88.12 135 VAL A C 1
ATOM 1028 O O . VAL A 1 135 ? 1.203 -6.73 -7.293 1 88.12 135 VAL A O 1
ATOM 1031 N N . VAL A 1 136 ? -0.482 -5.875 -8.516 1 91.88 136 VAL A N 1
ATOM 1032 C CA . VAL A 1 136 ? -0.864 -4.934 -7.473 1 91.88 136 VAL A CA 1
ATOM 1033 C C . VAL A 1 136 ? -2.113 -5.438 -6.754 1 91.88 136 VAL A C 1
ATOM 1035 O O . VAL A 1 136 ? -3.117 -5.758 -7.391 1 91.88 136 VAL A O 1
ATOM 1038 N N . ARG A 1 137 ? -2.068 -5.574 -5.461 1 94.56 137 ARG A N 1
ATOM 1039 C CA . ARG A 1 137 ? -3.217 -5.93 -4.637 1 94.56 137 ARG A CA 1
ATOM 1040 C C . ARG A 1 137 ? -3.486 -4.863 -3.58 1 94.56 137 ARG A C 1
ATOM 1042 O O . ARG A 1 137 ? -2.602 -4.523 -2.791 1 94.56 137 ARG A O 1
ATOM 1049 N N . CYS A 1 138 ? -4.629 -4.332 -3.594 1 96.38 138 CYS A N 1
ATOM 1050 C CA . CYS A 1 138 ? -5.031 -3.314 -2.629 1 96.38 138 CYS A CA 1
ATOM 1051 C C . CYS A 1 138 ? -5.98 -3.895 -1.589 1 96.38 138 CYS A C 1
ATOM 1053 O O . CYS A 1 138 ? -6.863 -4.691 -1.922 1 96.38 138 CYS A O 1
ATOM 1055 N N . VAL A 1 139 ? -5.781 -3.531 -0.32 1 96.38 139 VAL A N 1
ATOM 1056 C CA . VAL A 1 139 ? -6.559 -4.102 0.776 1 96.38 139 VAL A CA 1
ATOM 1057 C C . VAL A 1 139 ? -7.016 -2.988 1.715 1 96.38 139 VAL A C 1
ATOM 1059 O O . VAL A 1 139 ? -6.324 -1.98 1.88 1 96.38 139 VAL A O 1
ATOM 1062 N N . CYS A 1 140 ? -8.172 -3.141 2.301 1 95.88 140 CYS A N 1
ATOM 1063 C CA . CYS A 1 140 ? -8.758 -2.26 3.303 1 95.88 140 CYS A CA 1
ATOM 1064 C C . CYS A 1 140 ? -9.617 -3.047 4.289 1 95.88 140 CYS A C 1
ATOM 1066 O O . CYS A 1 140 ? -9.875 -4.234 4.082 1 95.88 140 CYS A O 1
ATOM 1068 N N . ASN A 1 141 ? -9.992 -2.412 5.438 1 93.62 141 ASN A N 1
ATOM 1069 C CA . ASN A 1 141 ? -10.633 -3.211 6.477 1 93.62 141 ASN A CA 1
ATOM 1070 C C . ASN A 1 141 ? -11.914 -2.551 6.98 1 93.62 141 ASN A C 1
ATOM 1072 O O . ASN A 1 141 ? -12.242 -2.635 8.164 1 93.62 141 ASN A O 1
ATOM 1076 N N . THR A 1 142 ? -12.641 -1.859 6.156 1 92.38 142 THR A N 1
ATOM 1077 C CA . THR A 1 142 ? -13.969 -1.346 6.445 1 92.38 142 THR A CA 1
ATOM 1078 C C . THR A 1 142 ? -14.992 -1.881 5.445 1 92.38 142 THR A C 1
ATOM 1080 O O . THR A 1 142 ? -14.617 -2.428 4.406 1 92.38 142 THR A O 1
ATOM 1083 N N . ASP A 1 143 ? -16.25 -1.717 5.762 1 93.69 143 ASP A N 1
ATOM 1084 C CA . ASP A 1 143 ? -17.297 -2.26 4.902 1 93.69 143 ASP A CA 1
ATOM 1085 C C . ASP A 1 143 ? -17.281 -1.606 3.523 1 93.69 143 ASP A C 1
ATOM 1087 O O . ASP A 1 143 ? -17.219 -0.381 3.414 1 93.69 143 ASP A O 1
ATOM 1091 N N . LEU A 1 144 ? -17.281 -2.463 2.494 1 94.88 144 LEU A N 1
ATOM 1092 C CA . LEU A 1 144 ? -17.484 -2.096 1.098 1 94.88 144 LEU A CA 1
ATOM 1093 C C . LEU A 1 144 ? -16.422 -1.096 0.64 1 94.88 144 LEU A C 1
ATOM 1095 O O . LEU A 1 144 ? -16.703 -0.236 -0.201 1 94.88 144 LEU A O 1
ATOM 1099 N N . CYS A 1 145 ? -15.227 -1.221 1.223 1 93.62 145 CYS A N 1
ATOM 1100 C CA . CYS A 1 145 ? -14.164 -0.255 0.939 1 93.62 145 CYS A CA 1
ATOM 1101 C C . CYS A 1 145 ? -13.453 -0.593 -0.363 1 93.62 145 CYS A C 1
ATOM 1103 O O . CYS A 1 145 ? -12.688 0.219 -0.885 1 93.62 145 CYS A O 1
ATOM 1105 N N . ASN A 1 146 ? -13.648 -1.766 -0.89 1 95.25 146 ASN A N 1
ATOM 1106 C CA . ASN A 1 146 ? -12.859 -2.182 -2.047 1 95.25 146 ASN A CA 1
ATOM 1107 C C . ASN A 1 146 ? -13.586 -1.876 -3.355 1 95.25 146 ASN A C 1
ATOM 1109 O O . ASN A 1 146 ? -13.484 -2.637 -4.32 1 95.25 146 ASN A O 1
ATOM 1113 N N . LYS A 1 147 ? -14.281 -0.741 -3.227 1 91.81 147 LYS A N 1
ATOM 1114 C CA . LYS A 1 147 ? -14.93 -0.268 -4.445 1 91.81 147 LYS A CA 1
ATOM 1115 C C . LYS A 1 147 ? -13.914 0.351 -5.406 1 91.81 147 LYS A C 1
ATOM 1117 O O . LYS A 1 147 ? -12.992 1.045 -4.977 1 91.81 147 LYS A O 1
ATOM 1122 N N . GLY A 1 148 ? -13.977 0.057 -6.781 1 89.69 148 GLY A N 1
ATOM 1123 C CA . GLY A 1 148 ? -13.125 0.655 -7.797 1 89.69 148 GLY A CA 1
ATOM 1124 C C . GLY A 1 148 ? -12.336 -0.368 -8.594 1 89.69 148 GLY A C 1
ATOM 1125 O O . GLY A 1 148 ? -11.703 -1.252 -8.016 1 89.69 148 GLY A O 1
ATOM 1126 N N . ALA A 1 149 ? -12.352 -0.198 -9.82 1 89.56 149 ALA A N 1
ATOM 1127 C CA . ALA A 1 149 ? -11.703 -1.161 -10.703 1 89.56 149 ALA A CA 1
ATOM 1128 C C . ALA A 1 149 ? -10.258 -0.768 -10.977 1 89.56 149 ALA A C 1
ATOM 1130 O O . ALA A 1 149 ? -9.461 -1.593 -11.43 1 89.56 149 ALA A O 1
ATOM 1131 N N . THR A 1 150 ? -9.938 0.526 -10.867 1 88.06 150 THR A N 1
ATOM 1132 C CA . THR A 1 150 ? -8.562 1.01 -11.008 1 88.06 150 THR A CA 1
ATOM 1133 C C . THR A 1 150 ? -8 1.44 -9.656 1 88.06 150 THR A C 1
ATOM 1135 O O . THR A 1 150 ? -8.75 1.642 -8.703 1 88.06 150 THR A O 1
ATOM 1138 N N . VAL A 1 151 ? -6.703 1.597 -9.57 1 88.75 151 VAL A N 1
ATOM 1139 C CA . VAL A 1 151 ? -6.074 2.035 -8.328 1 88.75 151 VAL A CA 1
ATOM 1140 C C . VAL A 1 151 ? -6.602 3.414 -7.941 1 88.75 151 VAL A C 1
ATOM 1142 O O . VAL A 1 151 ? -6.93 3.654 -6.777 1 88.75 151 VAL A O 1
ATOM 1145 N N . ASP A 1 152 ? -6.715 4.223 -8.93 1 84.31 152 ASP A N 1
ATOM 1146 C CA . ASP A 1 152 ? -7.215 5.57 -8.672 1 84.31 152 ASP A CA 1
ATOM 1147 C C . ASP A 1 152 ? -8.648 5.535 -8.156 1 84.31 152 ASP A C 1
ATOM 1149 O O . ASP A 1 152 ? -8.984 6.223 -7.188 1 84.31 152 ASP A O 1
ATOM 1153 N N . ASP A 1 153 ? -9.453 4.75 -8.805 1 86.94 153 ASP A N 1
ATOM 1154 C CA . ASP A 1 153 ? -10.836 4.621 -8.359 1 86.94 153 ASP A CA 1
ATOM 1155 C C . ASP A 1 153 ? -10.914 4.035 -6.953 1 86.94 153 ASP A C 1
ATOM 1157 O O . ASP A 1 153 ? -11.766 4.43 -6.156 1 86.94 153 ASP A O 1
ATOM 1161 N N . PHE A 1 154 ? -10.117 3.105 -6.699 1 90.88 154 PHE A N 1
ATOM 1162 C CA . PHE A 1 154 ? -10.047 2.49 -5.379 1 90.88 154 PHE A CA 1
ATOM 1163 C C . PHE A 1 154 ? -9.75 3.533 -4.312 1 90.88 154 PHE A C 1
ATOM 1165 O O . PHE A 1 154 ? -10.469 3.637 -3.314 1 90.88 154 PHE A O 1
ATOM 1172 N N . TYR A 1 155 ? -8.781 4.375 -4.555 1 87.44 155 TYR A N 1
ATOM 1173 C CA . TYR A 1 155 ? -8.414 5.398 -3.584 1 87.44 155 TYR A CA 1
ATOM 1174 C C . TYR A 1 155 ? -9.539 6.414 -3.412 1 87.44 155 TYR A C 1
ATOM 1176 O O . TYR A 1 155 ? -9.828 6.844 -2.295 1 87.44 155 TYR A O 1
ATOM 1184 N N . ARG A 1 156 ? -10.148 6.742 -4.488 1 82.75 156 ARG A N 1
ATOM 1185 C CA . ARG A 1 156 ? -11.242 7.703 -4.418 1 82.75 156 ARG A CA 1
ATOM 1186 C C . ARG A 1 156 ? -12.406 7.152 -3.605 1 82.75 156 ARG A C 1
ATOM 1188 O O . ARG A 1 156 ? -13.078 7.895 -2.889 1 82.75 156 ARG A O 1
ATOM 1195 N N . SER A 1 157 ? -12.602 5.883 -3.73 1 82.56 157 SER A N 1
ATOM 1196 C CA . SER A 1 157 ? -13.727 5.25 -3.055 1 82.56 157 SER A CA 1
ATOM 1197 C C . SER A 1 157 ? -13.539 5.246 -1.543 1 82.56 157 SER A C 1
ATOM 1199 O O . SER A 1 157 ? -14.508 5.176 -0.788 1 82.56 157 SER A O 1
ATOM 1201 N N . GLN A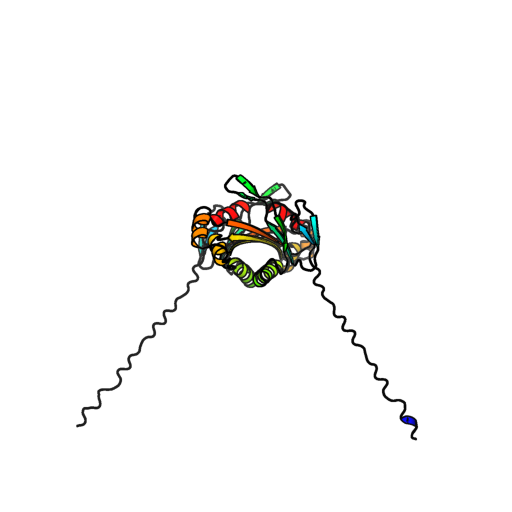 1 158 ? -12.281 5.285 -1.09 1 80.94 158 GLN A N 1
ATOM 1202 C CA . GLN A 1 158 ? -11.977 5.266 0.338 1 80.94 158 GLN A CA 1
ATOM 1203 C C . GLN A 1 158 ? -12.359 6.586 1.001 1 80.94 158 GLN A C 1
ATOM 1205 O O . GLN A 1 158 ? -12.461 6.664 2.227 1 80.94 158 GLN A O 1
ATOM 1210 N N . ARG A 1 159 ? -12.477 7.598 0.196 1 70.25 159 ARG A N 1
ATOM 1211 C CA . ARG A 1 159 ? -12.797 8.922 0.726 1 70.25 159 ARG A CA 1
ATOM 1212 C C . ARG A 1 159 ? -14.273 9.023 1.1 1 70.25 159 ARG A C 1
ATOM 1214 O O . ARG A 1 159 ? -14.664 9.898 1.868 1 70.25 159 ARG A O 1
ATOM 1221 N N . SER A 1 160 ? -15.023 8.125 0.608 1 59.62 160 SER A N 1
ATOM 1222 C CA . SER A 1 160 ? -16.469 8.172 0.785 1 59.62 160 SER A CA 1
ATOM 1223 C C . SER A 1 160 ? -16.906 7.312 1.964 1 59.62 160 SER A C 1
ATOM 1225 O O . SER A 1 160 ? -18.094 7.309 2.33 1 59.62 160 SER A O 1
ATOM 1227 N N . VAL A 1 161 ? -15.922 6.668 2.564 1 50.94 161 VAL A N 1
ATOM 1228 C CA . VAL A 1 161 ? -16.359 5.785 3.641 1 50.94 161 VAL A CA 1
ATOM 1229 C C . VAL A 1 161 ? -16.141 6.465 4.992 1 50.94 161 VAL A C 1
ATOM 1231 O O . VAL A 1 161 ? -15.219 7.266 5.145 1 50.94 161 VAL A O 1
ATOM 1234 N N . MET B 1 1 ? 73.312 -28.594 36.219 1 27.03 1 MET B N 1
ATOM 1235 C CA . MET B 1 1 ? 72 -29.094 35.906 1 27.03 1 MET B CA 1
ATOM 1236 C C . MET B 1 1 ? 71 -27.953 35.75 1 27.03 1 MET B C 1
ATOM 1238 O O . MET B 1 1 ? 69.938 -28.141 35.219 1 27.03 1 MET B O 1
ATOM 1242 N N . ASN B 1 2 ? 71.25 -26.734 36.344 1 30.62 2 ASN B N 1
ATOM 1243 C CA . ASN B 1 2 ? 70.188 -25.781 36.656 1 30.62 2 ASN B CA 1
ATOM 1244 C C . ASN B 1 2 ? 69.75 -24.938 35.469 1 30.62 2 ASN B C 1
ATOM 1246 O O . ASN B 1 2 ? 69.062 -23.953 35.594 1 30.62 2 ASN B O 1
ATOM 1250 N N . ASN B 1 3 ? 70.5 -24.938 34.375 1 34.69 3 ASN B N 1
ATOM 1251 C CA . ASN B 1 3 ? 70.25 -23.906 33.344 1 34.69 3 ASN B CA 1
ATOM 1252 C C . ASN B 1 3 ? 68.875 -24.141 32.625 1 34.69 3 ASN B C 1
ATOM 1254 O O . ASN B 1 3 ? 68.688 -23.703 31.5 1 34.69 3 ASN B O 1
ATOM 1258 N N . LEU B 1 4 ? 68.062 -25.188 33 1 36.59 4 LEU B N 1
ATOM 1259 C CA . LEU B 1 4 ? 66.938 -25.594 32.188 1 36.59 4 LEU B CA 1
ATOM 1260 C C . LEU B 1 4 ? 65.812 -24.547 32.25 1 36.59 4 LEU B C 1
ATOM 1262 O O . LEU B 1 4 ? 64.875 -24.641 31.484 1 36.59 4 LEU B O 1
ATOM 1266 N N . ASP B 1 5 ? 65.75 -23.672 33.281 1 34.62 5 ASP B N 1
ATOM 1267 C CA . ASP B 1 5 ? 64.438 -23.094 33.562 1 34.62 5 ASP B CA 1
ATOM 1268 C C . ASP B 1 5 ? 64.062 -22.047 32.531 1 34.62 5 ASP B C 1
ATOM 1270 O O . ASP B 1 5 ? 62.969 -21.516 32.531 1 34.62 5 ASP B O 1
ATOM 1274 N N . SER B 1 6 ? 64.938 -21.469 31.781 1 33.94 6 SER B N 1
ATOM 1275 C CA . SER B 1 6 ? 64.562 -20.219 31.125 1 33.94 6 SER B CA 1
ATOM 1276 C C . SER B 1 6 ? 63.594 -20.484 29.984 1 33.94 6 SE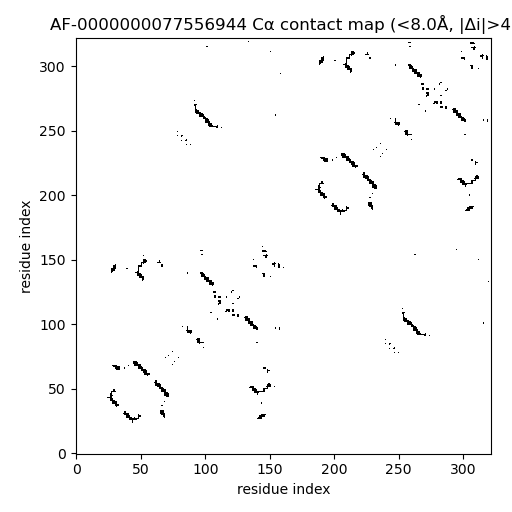R B C 1
ATOM 1278 O O . SER B 1 6 ? 63.469 -19.688 29.062 1 33.94 6 SER B O 1
ATOM 1280 N N . ALA B 1 7 ? 63.281 -21.75 29.641 1 37.75 7 ALA B N 1
ATOM 1281 C CA . ALA B 1 7 ? 62.438 -21.891 28.438 1 37.75 7 ALA B CA 1
ATOM 1282 C C . ALA B 1 7 ? 61.031 -21.359 28.672 1 37.75 7 ALA B C 1
ATOM 1284 O O . ALA B 1 7 ? 60.156 -22.109 29.125 1 37.75 7 ALA B O 1
ATOM 1285 N N . MET B 1 8 ? 60.812 -20.375 29.641 1 33.75 8 MET B N 1
ATOM 1286 C CA . MET B 1 8 ? 59.469 -19.938 29.969 1 33.75 8 MET B CA 1
ATOM 1287 C C . MET B 1 8 ? 58.688 -19.578 28.703 1 33.75 8 MET B C 1
ATOM 1289 O O . MET B 1 8 ? 59.281 -19.344 27.656 1 33.75 8 MET B O 1
ATOM 1293 N N . THR B 1 9 ? 57.312 -18.969 28.891 1 37.34 9 THR B N 1
ATOM 1294 C CA . THR B 1 9 ? 55.906 -18.797 28.5 1 37.34 9 THR B CA 1
ATOM 1295 C C . THR B 1 9 ? 55.781 -17.75 27.391 1 37.34 9 THR B C 1
ATOM 1297 O O . THR B 1 9 ? 56 -16.562 27.641 1 37.34 9 THR B O 1
ATOM 1300 N N . THR B 1 10 ? 56.375 -17.922 26.203 1 42.53 10 THR B N 1
ATOM 1301 C CA . THR B 1 10 ? 55.938 -17.016 25.156 1 42.53 10 THR B CA 1
ATOM 1302 C C . THR B 1 10 ? 54.406 -17.047 25.031 1 42.53 10 THR B C 1
ATOM 1304 O O . THR B 1 10 ? 53.844 -18.062 24.672 1 42.53 10 THR B O 1
ATOM 1307 N N . PHE B 1 11 ? 53.625 -16.297 25.922 1 38.59 11 PHE B N 1
ATOM 1308 C CA . PHE B 1 11 ? 52.188 -16.047 25.734 1 38.59 11 PHE B CA 1
ATOM 1309 C C . PHE B 1 11 ? 51.906 -15.453 24.359 1 38.59 11 PHE B C 1
ATOM 1311 O O . PHE B 1 11 ? 52.469 -14.414 24.016 1 38.59 11 PHE B O 1
ATOM 1318 N N . TYR B 1 12 ? 51.656 -16.297 23.359 1 38.09 12 TYR B N 1
ATOM 1319 C CA . TYR B 1 12 ? 51.062 -15.898 22.094 1 38.09 12 TYR B CA 1
ATOM 1320 C C . TYR B 1 12 ? 49.781 -15.102 22.328 1 38.09 12 TYR B C 1
ATOM 1322 O O . TYR B 1 12 ? 48.781 -15.633 22.828 1 38.09 12 TYR B O 1
ATOM 1330 N N . ARG B 1 13 ? 49.812 -13.719 22.672 1 37.12 13 ARG B N 1
ATOM 1331 C CA . ARG B 1 13 ? 48.688 -12.828 22.547 1 37.12 13 ARG B CA 1
ATOM 1332 C C . ARG B 1 13 ? 48.031 -12.961 21.172 1 37.12 13 ARG B C 1
ATOM 1334 O O . ARG B 1 13 ? 48.594 -12.5 20.172 1 37.12 13 ARG B O 1
ATOM 1341 N N . ALA B 1 14 ? 47.281 -14.078 20.859 1 41.56 14 ALA B N 1
ATOM 1342 C CA . ALA B 1 14 ? 46.375 -14.078 19.719 1 41.56 14 ALA B CA 1
ATOM 1343 C C . ALA B 1 14 ? 45.469 -12.852 19.734 1 41.56 14 ALA B C 1
ATOM 1345 O O . ALA B 1 14 ? 44.688 -12.664 20.656 1 41.56 14 ALA B O 1
ATOM 1346 N N . SER B 1 15 ? 45.906 -11.734 19.156 1 41 15 SER B N 1
ATOM 1347 C CA . SER B 1 15 ? 45.031 -10.602 18.891 1 41 15 SER B CA 1
ATOM 1348 C C . SER B 1 15 ? 43.781 -11.047 18.156 1 41 15 SER B C 1
ATOM 1350 O O . SER B 1 15 ? 43.844 -11.539 17.031 1 41 15 SER B O 1
ATOM 1352 N N . LEU B 1 16 ? 42.75 -11.492 18.828 1 42.72 16 LEU B N 1
ATOM 1353 C CA . LEU B 1 16 ? 41.406 -11.609 18.266 1 42.72 16 LEU B CA 1
ATOM 1354 C C . LEU B 1 16 ? 41 -10.336 17.531 1 42.72 16 LEU B C 1
ATOM 1356 O O . LEU B 1 16 ? 40.75 -9.312 18.156 1 42.72 16 LEU B O 1
ATOM 1360 N N . LEU B 1 17 ? 41.531 -10.164 16.312 1 43.41 17 LEU B N 1
ATOM 1361 C CA . LEU B 1 17 ? 40.969 -9.156 15.445 1 43.41 17 LEU B CA 1
ATOM 1362 C C . LEU B 1 17 ? 39.438 -9.359 15.305 1 43.41 17 LEU B C 1
ATOM 1364 O O . LEU B 1 17 ? 39 -10.352 14.719 1 43.41 17 LEU B O 1
ATOM 1368 N N . VAL B 1 18 ? 38.719 -8.906 16.297 1 40.75 18 VAL B N 1
ATOM 1369 C CA . VAL B 1 18 ? 37.281 -8.773 16.109 1 40.75 18 VAL B CA 1
ATOM 1370 C C . VAL B 1 18 ? 37 -7.996 14.828 1 40.75 18 VAL B C 1
ATOM 1372 O O . VAL B 1 18 ? 37.281 -6.801 14.742 1 40.75 18 VAL B O 1
ATOM 1375 N N . LEU B 1 19 ? 37 -8.633 13.656 1 42.06 19 LEU B N 1
ATOM 1376 C CA . LEU B 1 19 ? 36.375 -8.055 12.484 1 42.06 19 LEU B CA 1
ATOM 1377 C C . LEU B 1 19 ? 34.938 -7.609 12.789 1 42.06 19 LEU B C 1
ATOM 1379 O O . LEU B 1 19 ? 34.062 -8.445 12.961 1 42.06 19 LEU B O 1
ATOM 1383 N N . THR B 1 20 ? 34.844 -6.574 13.57 1 39.53 20 THR B N 1
ATOM 1384 C CA . THR B 1 20 ? 33.531 -5.961 13.586 1 39.53 20 THR B CA 1
ATOM 1385 C C . THR B 1 20 ? 33 -5.742 12.164 1 39.53 20 THR B C 1
ATOM 1387 O O . THR B 1 20 ? 33.531 -4.902 11.43 1 39.53 20 THR B O 1
ATOM 1390 N N . CYS B 1 21 ? 32.531 -6.762 11.5 1 38.84 21 CYS B N 1
ATOM 1391 C CA . CYS B 1 21 ? 31.703 -6.516 10.328 1 38.84 21 CYS B CA 1
ATOM 1392 C C . CYS B 1 21 ? 30.734 -5.363 10.586 1 38.84 21 CYS B C 1
ATOM 1394 O O . CYS B 1 21 ? 29.766 -5.52 11.328 1 38.84 21 CYS B O 1
ATOM 1396 N N . ILE B 1 22 ? 31.297 -4.219 10.672 1 39.78 22 ILE B N 1
ATOM 1397 C CA . ILE B 1 22 ? 30.375 -3.096 10.578 1 39.78 22 ILE B CA 1
ATOM 1398 C C . ILE B 1 22 ? 29.344 -3.375 9.492 1 39.78 22 ILE B C 1
ATOM 1400 O O . ILE B 1 22 ? 29.672 -3.414 8.305 1 39.78 22 ILE B O 1
ATOM 1404 N N . TYR B 1 23 ? 28.375 -4.25 9.68 1 39.66 23 TYR B N 1
ATOM 1405 C CA . TYR B 1 23 ? 27.172 -4.172 8.859 1 39.66 23 TYR B CA 1
ATOM 1406 C C . TYR B 1 23 ? 26.797 -2.721 8.586 1 39.66 23 TYR B C 1
ATOM 1408 O O . TYR B 1 23 ? 26.234 -2.043 9.453 1 39.66 23 TYR B O 1
ATOM 1416 N N . THR B 1 24 ? 27.625 -1.963 7.957 1 43.72 24 THR B N 1
ATOM 1417 C CA . THR B 1 24 ? 27.156 -0.672 7.473 1 43.72 24 THR B CA 1
ATOM 1418 C C . THR B 1 24 ? 25.828 -0.829 6.738 1 43.72 24 THR B C 1
ATOM 1420 O O . THR B 1 24 ? 25.75 -1.471 5.688 1 43.72 24 THR B O 1
ATOM 1423 N N . ALA B 1 25 ? 24.812 -1.058 7.441 1 51.75 25 ALA B N 1
ATOM 1424 C CA . ALA B 1 25 ? 23.516 -0.989 6.754 1 51.75 25 ALA B CA 1
ATOM 1425 C C . ALA B 1 25 ? 23.531 0.085 5.672 1 51.75 25 ALA B C 1
ATOM 1427 O O . ALA B 1 25 ? 23.703 1.27 5.965 1 51.75 25 ALA B O 1
ATOM 1428 N N . SER B 1 26 ? 24.219 -0.146 4.531 1 65.56 26 SER B N 1
ATOM 1429 C CA . SER B 1 26 ? 24.359 0.814 3.443 1 65.56 26 SER B CA 1
ATOM 1430 C C . SER B 1 26 ? 23.031 1.492 3.119 1 65.56 26 SER B C 1
ATOM 1432 O O . SER B 1 26 ? 22 0.832 3.051 1 65.56 26 SER B O 1
ATOM 1434 N N . GLY B 1 27 ? 22.844 2.852 3.5 1 85.31 27 GLY B N 1
ATOM 1435 C CA . GLY B 1 27 ? 21.719 3.711 3.135 1 85.31 27 GLY B CA 1
ATOM 1436 C C . GLY B 1 27 ? 21.281 3.545 1.69 1 85.31 27 GLY B C 1
ATOM 1437 O O . GLY B 1 27 ? 22 2.926 0.892 1 85.31 27 GLY B O 1
ATOM 1438 N N . LEU B 1 28 ? 20.172 3.906 1.302 1 93.88 28 LEU B N 1
ATOM 1439 C CA . LEU B 1 28 ? 19.594 3.773 -0.033 1 93.88 28 LEU B CA 1
ATOM 1440 C C . LEU B 1 28 ? 19.875 5.016 -0.871 1 93.88 28 LEU B C 1
ATOM 1442 O O . LEU B 1 28 ? 20.109 6.098 -0.325 1 93.88 28 LEU B O 1
ATOM 1446 N N . SER B 1 29 ? 20 4.832 -2.182 1 96.31 29 SER B N 1
ATOM 1447 C CA . SER B 1 29 ? 19.875 5.922 -3.145 1 96.31 29 SER B CA 1
ATOM 1448 C C . SER B 1 29 ? 18.438 6.086 -3.609 1 96.31 29 SER B C 1
ATOM 1450 O O . SER B 1 29 ? 17.766 5.098 -3.9 1 96.31 29 SER B O 1
ATOM 1452 N N . CYS B 1 30 ? 17.953 7.309 -3.633 1 96.69 30 CYS B N 1
ATOM 1453 C CA . CYS B 1 30 ? 16.578 7.574 -4.035 1 96.69 30 CYS B CA 1
ATOM 1454 C C . CYS B 1 30 ? 16.5 8.75 -5.004 1 96.69 30 CYS B C 1
ATOM 1456 O O . CYS B 1 30 ? 17.422 9.57 -5.055 1 96.69 30 CYS B O 1
ATOM 1458 N N . TYR B 1 31 ? 15.461 8.797 -5.801 1 96.5 31 TYR B N 1
ATOM 1459 C CA . TYR B 1 31 ? 15.125 10.016 -6.516 1 96.5 31 TYR B CA 1
ATOM 1460 C C . TYR B 1 31 ? 14.508 11.047 -5.574 1 96.5 31 TYR B C 1
ATOM 1462 O O . TYR B 1 31 ? 13.75 10.695 -4.668 1 96.5 31 TYR B O 1
ATOM 1470 N N . SER B 1 32 ? 14.914 12.273 -5.793 1 96.62 32 SER B N 1
ATOM 1471 C CA . SER B 1 32 ? 14.352 13.375 -5.016 1 96.62 32 SER B CA 1
ATOM 1472 C C . SER B 1 32 ? 14.086 14.594 -5.895 1 96.62 32 SER B C 1
ATOM 1474 O O . SER B 1 32 ? 14.867 14.898 -6.797 1 96.62 32 SER B O 1
ATOM 1476 N N . ASN B 1 33 ? 13 15.242 -5.707 1 95.38 33 ASN B N 1
ATOM 1477 C CA . ASN B 1 33 ? 12.742 16.5 -6.406 1 95.38 33 ASN B CA 1
ATOM 1478 C C . ASN B 1 33 ? 12.508 17.641 -5.426 1 95.38 33 ASN B C 1
ATOM 1480 O O . ASN B 1 33 ? 11.844 18.625 -5.762 1 95.38 33 ASN B O 1
ATOM 1484 N N . GLU B 1 34 ? 12.961 17.516 -4.199 1 89.56 34 GLU B N 1
ATOM 1485 C CA . GLU B 1 34 ? 12.812 18.531 -3.16 1 89.56 34 GLU B CA 1
ATOM 1486 C C . GLU B 1 34 ? 13.438 19.859 -3.59 1 89.56 34 GLU B C 1
ATOM 1488 O O . GLU B 1 34 ? 12.992 20.922 -3.17 1 89.56 34 GLU B O 1
ATOM 1493 N N . GLU B 1 35 ? 14.383 19.844 -4.457 1 85.31 35 GLU B N 1
ATOM 1494 C CA . GLU B 1 35 ? 15.062 21.047 -4.938 1 85.31 35 GLU B CA 1
ATOM 1495 C C . GLU B 1 35 ? 14.477 21.516 -6.266 1 85.31 35 GLU B C 1
ATOM 1497 O O . GLU B 1 35 ? 15.031 22.391 -6.922 1 85.31 35 GLU B O 1
ATOM 1502 N N . GLY B 1 36 ? 13.344 21.016 -6.691 1 85.31 36 GLY B N 1
ATOM 1503 C CA . GLY B 1 36 ? 12.688 21.453 -7.914 1 85.31 36 GLY B CA 1
ATOM 1504 C C . GLY B 1 36 ? 12.898 20.484 -9.07 1 85.31 36 GLY B C 1
ATOM 1505 O O . GLY B 1 36 ? 11.93 20.094 -9.734 1 85.31 36 GLY B O 1
ATOM 1506 N N . MET B 1 37 ? 14.188 20.141 -9.391 1 90.81 37 MET B N 1
ATOM 1507 C CA . MET B 1 37 ? 14.477 19.141 -10.422 1 90.81 37 MET B CA 1
ATOM 1508 C C . MET B 1 37 ? 14.695 17.766 -9.805 1 90.81 37 MET B C 1
ATOM 1510 O O . MET B 1 37 ? 15.156 17.656 -8.672 1 90.81 37 MET B O 1
ATOM 1514 N N . VAL B 1 38 ? 14.266 16.734 -10.57 1 94.12 38 VAL B N 1
ATOM 1515 C CA . VAL B 1 38 ? 14.484 15.375 -10.078 1 94.12 38 VAL B CA 1
ATOM 1516 C C . VAL B 1 38 ? 15.977 15.055 -10.07 1 94.12 38 VAL B C 1
ATOM 1518 O O . VAL B 1 38 ? 16.656 15.18 -11.094 1 94.12 38 VAL B O 1
ATOM 1521 N N . THR B 1 39 ? 16.531 14.773 -8.969 1 96.31 39 THR B N 1
ATOM 1522 C CA . THR B 1 39 ? 17.922 14.359 -8.797 1 96.31 39 THR B CA 1
ATOM 1523 C C . THR B 1 39 ? 18 13.078 -7.965 1 96.31 39 THR B C 1
ATOM 1525 O O . THR B 1 39 ? 16.984 12.586 -7.477 1 96.31 39 THR B O 1
ATOM 1528 N N . THR B 1 40 ? 19.172 12.484 -7.918 1 96.62 40 THR B N 1
ATOM 1529 C CA . THR B 1 40 ? 19.406 11.344 -7.035 1 96.62 40 THR B CA 1
ATOM 1530 C C . THR B 1 40 ? 20.062 11.781 -5.734 1 96.62 40 THR B C 1
ATOM 1532 O O . THR B 1 40 ? 20.938 12.648 -5.738 1 96.62 40 THR B O 1
ATOM 1535 N N . ILE B 1 41 ? 19.609 11.281 -4.633 1 95.88 41 ILE B N 1
ATOM 1536 C CA . ILE B 1 41 ? 20.203 11.516 -3.322 1 95.88 41 ILE B CA 1
ATOM 1537 C C . ILE B 1 41 ? 20.641 10.188 -2.715 1 95.88 41 ILE B C 1
ATOM 1539 O O . ILE B 1 41 ? 20.062 9.141 -3 1 95.88 41 ILE B O 1
ATOM 1543 N N . ASP B 1 42 ? 21.672 10.242 -1.979 1 93.94 42 ASP B N 1
ATOM 1544 C CA . ASP B 1 42 ? 22.203 9.078 -1.286 1 93.94 42 ASP B CA 1
ATOM 1545 C C . ASP B 1 42 ? 22.672 9.438 0.123 1 93.94 42 A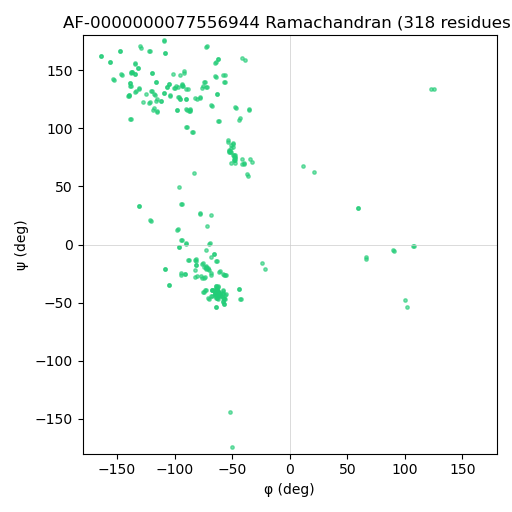SP B C 1
ATOM 1547 O O . ASP B 1 42 ? 23.312 10.469 0.325 1 93.94 42 ASP B O 1
ATOM 1551 N N . SER B 1 43 ? 22.219 8.695 1.076 1 92.06 43 SER B N 1
ATOM 1552 C CA . SER B 1 43 ? 22.609 8.875 2.469 1 92.06 43 SER B CA 1
ATOM 1553 C C . SER B 1 43 ? 22.5 7.57 3.248 1 92.06 43 SER B C 1
ATOM 1555 O O . SER B 1 43 ? 21.531 6.816 3.062 1 92.06 43 SER B O 1
ATOM 1557 N N . PRO B 1 44 ? 23.391 7.336 4.113 1 92.88 44 PRO B N 1
ATOM 1558 C CA . PRO B 1 44 ? 23.281 6.145 4.953 1 92.88 44 PRO B CA 1
ATOM 1559 C C . PRO B 1 44 ? 22.062 6.18 5.871 1 92.88 44 PRO B C 1
ATOM 1561 O O . PRO B 1 44 ? 21.688 5.152 6.438 1 92.88 44 PRO B O 1
ATOM 1564 N N . GLU B 1 45 ? 21.469 7.34 5.996 1 93.62 45 GLU B N 1
ATOM 1565 C CA . GLU B 1 45 ? 20.344 7.504 6.91 1 93.62 45 GLU B CA 1
ATOM 1566 C C . GLU B 1 45 ? 19.016 7.176 6.227 1 93.62 45 GLU B C 1
ATOM 1568 O O . GLU B 1 45 ? 17.984 7.004 6.891 1 93.62 45 GLU B O 1
ATOM 1573 N N . ILE B 1 46 ? 19.062 7.07 4.859 1 95.06 46 ILE B N 1
ATOM 1574 C CA . ILE B 1 46 ? 17.828 6.812 4.129 1 95.06 46 ILE B CA 1
ATOM 1575 C C . ILE B 1 46 ? 17.453 5.336 4.246 1 95.06 46 ILE B C 1
ATOM 1577 O O . ILE B 1 46 ? 18.234 4.461 3.861 1 95.06 46 ILE B O 1
ATOM 1581 N N . LYS B 1 47 ? 16.234 5.043 4.684 1 94.5 47 LYS B N 1
ATOM 1582 C CA . LYS B 1 47 ? 15.758 3.68 4.91 1 94.5 47 LYS B CA 1
ATOM 1583 C C . LYS B 1 47 ? 14.805 3.238 3.797 1 94.5 47 LYS B C 1
ATOM 1585 O O . LYS B 1 47 ? 14.734 2.053 3.469 1 94.5 47 LYS B O 1
ATOM 1590 N N . PHE B 1 48 ? 14.078 4.168 3.336 1 95.88 48 PHE B N 1
ATOM 1591 C CA . PHE B 1 48 ? 13.109 3.908 2.277 1 95.88 48 PHE B CA 1
ATOM 1592 C C . PHE B 1 48 ? 13.141 5.016 1.231 1 95.88 48 PHE B C 1
ATOM 1594 O O . PHE B 1 48 ? 13.492 6.156 1.538 1 95.88 48 PHE B O 1
ATOM 1601 N N . CYS B 1 49 ? 12.867 4.68 0.017 1 96.62 49 CYS B N 1
ATOM 1602 C CA . CYS B 1 49 ? 12.516 5.664 -1.001 1 96.62 49 CYS B CA 1
ATOM 1603 C C . CYS B 1 49 ? 11 5.836 -1.091 1 96.62 49 CYS B C 1
ATOM 1605 O O . CYS B 1 49 ? 10.258 4.863 -1.005 1 96.62 49 CYS B O 1
ATOM 1607 N N . ALA B 1 50 ? 10.578 7.086 -1.189 1 96.88 50 ALA B N 1
ATOM 1608 C CA . ALA B 1 50 ? 9.141 7.355 -1.152 1 96.88 50 ALA B CA 1
ATOM 1609 C C . ALA B 1 50 ? 8.727 8.281 -2.295 1 96.88 50 ALA B C 1
ATOM 1611 O O . ALA B 1 50 ? 9.539 9.055 -2.799 1 96.88 50 ALA B O 1
ATOM 1612 N N . VAL B 1 51 ? 7.48 8.148 -2.729 1 96.12 51 VAL B N 1
ATOM 1613 C CA . VAL B 1 51 ? 6.867 9.07 -3.68 1 96.12 51 VAL B CA 1
ATOM 1614 C C . VAL B 1 51 ? 5.418 9.336 -3.277 1 96.12 51 VAL B C 1
ATOM 1616 O O . VAL B 1 51 ? 4.703 8.414 -2.871 1 96.12 51 VAL B O 1
ATOM 1619 N N . ILE B 1 52 ? 5.023 10.5 -3.172 1 94.38 52 ILE B N 1
ATOM 1620 C CA . ILE B 1 52 ? 3.627 10.93 -3.215 1 94.38 52 ILE B CA 1
ATOM 1621 C C . ILE B 1 52 ? 3.227 11.234 -4.656 1 94.38 52 ILE B C 1
ATOM 1623 O O . ILE B 1 52 ? 3.617 12.266 -5.207 1 94.38 52 ILE B O 1
ATOM 1627 N N . PRO B 1 53 ? 2.529 10.281 -5.258 1 93 53 PRO B N 1
ATOM 1628 C CA . PRO B 1 53 ? 2.244 10.438 -6.688 1 93 53 PRO B CA 1
ATOM 1629 C C . PRO B 1 53 ? 1.392 11.664 -6.988 1 93 53 PRO B C 1
ATOM 1631 O O . PRO B 1 53 ? 0.734 12.203 -6.09 1 93 53 PRO B O 1
ATOM 1634 N N . GLU B 1 54 ? 1.511 12.023 -8.219 1 90.94 54 GLU B N 1
ATOM 1635 C CA . GLU B 1 54 ? 0.708 13.141 -8.711 1 90.94 54 GLU B CA 1
ATOM 1636 C C . GLU B 1 54 ? -0.78 12.891 -8.484 1 90.94 54 GLU B C 1
ATOM 1638 O O . GLU B 1 54 ? -1.253 11.758 -8.617 1 90.94 54 GLU B O 1
ATOM 1643 N N . ARG B 1 55 ? -1.485 13.961 -8.086 1 80.69 55 ARG B N 1
ATOM 1644 C CA . ARG B 1 55 ? -2.93 13.867 -7.902 1 80.69 55 ARG B CA 1
ATOM 1645 C C . ARG B 1 55 ? -3.633 15.102 -8.461 1 80.69 55 ARG B C 1
ATOM 1647 O O . ARG B 1 55 ? -3.01 16.141 -8.641 1 80.69 55 ARG B O 1
ATOM 1654 N N . ILE B 1 56 ? -4.77 14.781 -8.883 1 72.94 56 ILE B N 1
ATOM 1655 C CA . ILE B 1 56 ? -5.629 15.891 -9.281 1 72.94 56 ILE B CA 1
ATOM 1656 C C . ILE B 1 56 ? -6.598 16.234 -8.148 1 72.94 56 ILE B C 1
ATOM 1658 O O . ILE B 1 56 ? -7.328 15.359 -7.672 1 72.94 56 ILE B O 1
ATOM 1662 N N . ASP B 1 57 ? -6.477 17.359 -7.625 1 66.88 57 ASP B N 1
ATOM 1663 C CA . ASP B 1 57 ? -7.355 17.719 -6.52 1 66.88 57 ASP B CA 1
ATOM 1664 C C . ASP B 1 57 ? -8.781 17.969 -7.008 1 66.88 57 ASP B C 1
ATOM 1666 O O . ASP B 1 57 ? -9.07 17.812 -8.195 1 66.88 57 ASP B O 1
ATOM 1670 N N . ASP B 1 58 ? -9.711 18.125 -6.066 1 63.44 58 ASP B N 1
ATOM 1671 C CA . ASP B 1 58 ? -11.133 18.297 -6.355 1 63.44 58 ASP B CA 1
ATOM 1672 C C . ASP B 1 58 ? -11.367 19.484 -7.285 1 63.44 58 ASP B C 1
ATOM 1674 O O . ASP B 1 58 ? -12.375 19.531 -7.992 1 63.44 58 ASP B O 1
ATOM 1678 N N . ASP B 1 59 ? -10.484 20.484 -7.305 1 68 59 ASP B N 1
ATOM 1679 C CA . ASP B 1 59 ? -10.625 21.672 -8.133 1 68 59 ASP B CA 1
ATOM 1680 C C . ASP B 1 59 ? -9.977 21.484 -9.5 1 68 59 ASP B C 1
ATOM 1682 O O . ASP B 1 59 ? -9.961 22.391 -10.328 1 68 59 ASP B O 1
ATOM 1686 N N . GLY B 1 60 ? -9.438 20.359 -9.695 1 71.69 60 GLY B N 1
ATOM 1687 C CA . GLY B 1 60 ? -8.82 20.047 -10.977 1 71.69 60 GLY B CA 1
ATOM 1688 C C . GLY B 1 60 ? -7.352 20.406 -11.039 1 71.69 60 GLY B C 1
ATOM 1689 O O . GLY B 1 60 ? -6.703 20.219 -12.078 1 71.69 60 GLY B O 1
ATOM 1690 N N . LYS B 1 61 ? -6.902 21.031 -10 1 77.31 61 LYS B N 1
ATOM 1691 C CA . LYS B 1 61 ? -5.488 21.375 -9.961 1 77.31 61 LYS B CA 1
ATOM 1692 C C . LYS B 1 61 ? -4.613 20.141 -9.758 1 77.31 61 LYS B C 1
ATOM 1694 O O . LYS B 1 61 ? -4.957 19.266 -8.969 1 77.31 61 LYS B O 1
ATOM 1699 N N . VAL B 1 62 ? -3.535 20.125 -10.578 1 80.12 62 VAL B N 1
ATOM 1700 C CA . VAL B 1 62 ? -2.604 19 -10.5 1 80.12 62 VAL B CA 1
ATOM 1701 C C . VAL B 1 62 ? -1.563 19.266 -9.414 1 80.12 62 VAL B C 1
ATOM 1703 O O . VAL B 1 62 ? -0.888 20.297 -9.438 1 80.12 62 VAL B O 1
ATOM 1706 N N . ASP B 1 63 ? -1.534 18.484 -8.406 1 82.44 63 ASP B N 1
ATOM 1707 C CA . ASP B 1 63 ? -0.438 18.453 -7.445 1 82.44 63 ASP B CA 1
ATOM 1708 C C . ASP B 1 63 ? 0.67 17.5 -7.906 1 82.44 63 ASP B C 1
ATOM 1710 O O . ASP B 1 63 ? 0.458 16.297 -8.008 1 82.44 63 ASP B O 1
ATOM 1714 N N . ASN B 1 64 ? 1.818 18.094 -8.18 1 88.94 64 ASN B N 1
ATOM 1715 C CA . ASN B 1 64 ? 2.92 17.312 -8.727 1 88.94 64 ASN B CA 1
ATOM 1716 C C . ASN B 1 64 ? 3.406 16.25 -7.734 1 88.94 64 ASN B C 1
ATOM 1718 O O . ASN B 1 64 ? 3.213 16.391 -6.523 1 88.94 64 ASN B O 1
ATOM 1722 N N . ALA B 1 65 ? 4.043 15.219 -8.336 1 93.56 65 ALA B N 1
ATOM 1723 C CA . ALA B 1 65 ? 4.602 14.164 -7.5 1 93.56 65 ALA B CA 1
ATOM 1724 C C . ALA B 1 65 ? 5.723 14.695 -6.613 1 93.56 65 ALA B C 1
ATOM 1726 O O . ALA B 1 65 ? 6.445 15.617 -7.004 1 93.56 65 ALA B O 1
ATOM 1727 N N . HIS B 1 66 ? 5.828 14.195 -5.465 1 94.69 66 HIS B N 1
ATOM 1728 C CA . HIS B 1 66 ? 6.922 14.477 -4.539 1 94.69 66 HIS B CA 1
ATOM 1729 C C . HIS B 1 66 ? 7.75 13.219 -4.273 1 94.69 66 HIS B C 1
ATOM 1731 O O . HIS B 1 66 ? 7.23 12.227 -3.758 1 94.69 66 HIS B O 1
ATOM 1737 N N . MET B 1 67 ? 8.977 13.258 -4.691 1 96.44 67 MET B N 1
ATOM 1738 C CA . MET B 1 67 ? 9.906 12.156 -4.484 1 96.44 67 MET B CA 1
ATOM 1739 C C . MET B 1 67 ? 10.938 12.508 -3.414 1 96.44 67 MET B C 1
ATOM 1741 O O . MET B 1 67 ? 11.492 13.602 -3.416 1 96.44 67 MET B O 1
ATOM 1745 N N . PHE B 1 68 ? 11.211 11.602 -2.51 1 95.56 68 PHE B N 1
ATOM 1746 C CA . PHE B 1 68 ? 12.148 11.898 -1.431 1 95.56 68 PHE B CA 1
ATOM 1747 C C . PHE B 1 68 ? 12.609 10.617 -0.751 1 95.56 68 PHE B C 1
ATOM 1749 O O . PHE B 1 68 ? 12.055 9.539 -0.996 1 95.56 68 PHE B O 1
ATOM 1756 N N . GLY B 1 69 ? 13.68 10.648 -0.023 1 96 69 GLY B N 1
ATOM 1757 C CA . GLY B 1 69 ? 14.133 9.57 0.842 1 96 69 GLY B CA 1
ATOM 1758 C C . GLY B 1 69 ? 13.664 9.719 2.277 1 96 69 GLY B C 1
ATOM 1759 O O . GLY B 1 69 ? 13.625 10.828 2.812 1 96 69 GLY B O 1
ATOM 1760 N N . LEU B 1 70 ? 13.227 8.625 2.863 1 95 70 LEU B N 1
ATOM 1761 C CA . LEU B 1 70 ? 12.758 8.648 4.246 1 95 70 LEU B CA 1
ATOM 1762 C C . LEU B 1 70 ? 13.867 8.219 5.199 1 95 70 LEU B C 1
ATOM 1764 O O . LEU B 1 70 ? 14.469 7.16 5.023 1 95 70 LEU B O 1
ATOM 1768 N N . THR B 1 71 ? 14.094 9.023 6.137 1 93.38 71 THR B N 1
ATOM 1769 C CA . THR B 1 71 ? 15.055 8.719 7.191 1 93.38 71 THR B CA 1
ATOM 1770 C C . THR B 1 71 ? 14.344 8.453 8.516 1 93.38 71 THR B C 1
ATOM 1772 O O . THR B 1 71 ? 13.117 8.57 8.602 1 93.38 71 THR B O 1
ATOM 1775 N N . ASN B 1 72 ? 15.117 8.078 9.5 1 88.44 72 ASN B N 1
ATOM 1776 C CA . ASN B 1 72 ? 14.57 7.82 10.828 1 88.44 72 ASN B CA 1
ATOM 1777 C C . ASN B 1 72 ? 13.914 9.07 11.414 1 88.44 72 ASN B C 1
ATOM 1779 O O . ASN B 1 72 ? 13.055 8.969 12.289 1 88.44 72 ASN B O 1
ATOM 1783 N N . ASP B 1 73 ? 14.281 10.227 10.961 1 86.19 73 ASP B N 1
ATOM 1784 C CA . ASP B 1 73 ? 13.742 11.477 11.477 1 86.19 73 ASP B CA 1
ATOM 1785 C C . ASP B 1 73 ? 12.391 11.797 10.852 1 86.19 73 ASP B C 1
ATOM 1787 O O . ASP B 1 73 ? 11.617 12.586 11.391 1 86.19 73 ASP B O 1
ATOM 1791 N N . ASP B 1 74 ? 12.023 11.211 9.75 1 85.31 74 ASP B N 1
ATOM 1792 C CA . ASP B 1 74 ? 10.844 11.562 8.969 1 85.31 74 ASP B CA 1
ATOM 1793 C C . ASP B 1 74 ? 9.648 10.695 9.359 1 85.31 74 ASP B C 1
ATOM 1795 O O . ASP B 1 74 ? 8.5 11.055 9.094 1 85.31 74 ASP B O 1
ATOM 1799 N N . ILE B 1 75 ? 9.938 9.523 9.891 1 83.62 75 ILE B N 1
ATOM 1800 C CA . ILE B 1 75 ? 8.875 8.555 10.148 1 83.62 75 ILE B CA 1
ATOM 1801 C C . ILE B 1 75 ? 9.094 7.891 11.5 1 83.62 75 ILE B C 1
ATOM 1803 O O . ILE B 1 75 ? 10.227 7.582 11.867 1 83.62 75 ILE B O 1
ATOM 1807 N N . ALA B 1 76 ? 8.016 7.75 12.266 1 84.88 76 ALA B N 1
ATOM 1808 C CA . ALA B 1 76 ? 8.102 7.098 13.57 1 84.88 76 ALA B CA 1
ATOM 1809 C C . ALA B 1 76 ? 8.656 5.68 13.438 1 84.88 76 ALA B C 1
ATOM 1811 O O . ALA B 1 76 ? 8.336 4.969 12.484 1 84.88 76 ALA B O 1
ATOM 1812 N N . VAL B 1 77 ? 9.398 5.262 14.406 1 87.44 77 VAL B N 1
ATOM 1813 C CA . VAL B 1 77 ? 10.023 3.945 14.414 1 87.44 77 VAL B CA 1
ATOM 1814 C C . VAL B 1 77 ? 8.961 2.861 14.297 1 87.44 77 VAL B C 1
ATOM 1816 O O . VAL B 1 77 ? 9.164 1.847 13.625 1 87.44 77 VAL B O 1
ATOM 1819 N N . THR B 1 78 ? 7.895 3.064 14.938 1 87.44 78 THR B N 1
ATOM 1820 C CA . THR B 1 78 ? 6.812 2.086 14.906 1 87.44 78 THR B CA 1
ATOM 1821 C C . THR B 1 78 ? 6.277 1.922 13.484 1 87.44 78 THR B C 1
ATOM 1823 O O . THR B 1 78 ? 6.023 0.801 13.039 1 87.44 78 THR B O 1
ATOM 1826 N N . GLU B 1 79 ? 6.102 3.006 12.805 1 89.12 79 GLU B N 1
ATOM 1827 C CA . GLU B 1 79 ? 5.645 2.949 11.422 1 89.12 79 GLU B CA 1
ATOM 1828 C C . GLU B 1 79 ? 6.699 2.324 10.516 1 89.12 79 GLU B C 1
ATOM 1830 O O . GLU B 1 79 ? 6.379 1.523 9.633 1 89.12 79 GLU B O 1
ATOM 1835 N N . GLN B 1 80 ? 7.957 2.633 10.734 1 91.12 80 GLN B N 1
ATOM 1836 C CA . GLN B 1 80 ? 9.055 2.045 9.969 1 91.12 80 GLN B CA 1
ATOM 1837 C C . GLN B 1 80 ? 9.039 0.521 10.07 1 91.12 80 GLN B C 1
ATOM 1839 O O . GLN B 1 80 ? 9.18 -0.174 9.062 1 91.12 80 GLN B O 1
ATOM 1844 N N . THR B 1 81 ? 8.867 0.131 11.281 1 92.81 81 THR B N 1
ATOM 1845 C CA . THR B 1 81 ? 8.891 -1.303 11.547 1 92.81 81 THR B CA 1
ATOM 1846 C C . THR B 1 81 ? 7.766 -2.008 10.789 1 92.81 81 THR B C 1
ATOM 1848 O O . THR B 1 81 ? 7.969 -3.09 10.234 1 92.81 81 THR B O 1
ATOM 1851 N N . LYS B 1 82 ? 6.621 -1.443 10.789 1 93.12 82 LYS B N 1
ATOM 1852 C CA . LYS B 1 82 ? 5.469 -2.025 10.109 1 93.12 82 LYS B CA 1
ATOM 1853 C C . LYS B 1 82 ? 5.691 -2.068 8.602 1 93.12 82 LYS B C 1
ATOM 1855 O O . LYS B 1 82 ? 5.395 -3.076 7.949 1 93.12 82 LYS B O 1
ATOM 1860 N N . ILE B 1 83 ? 6.211 -0.988 8.039 1 94 83 ILE B N 1
ATOM 1861 C CA . ILE B 1 83 ? 6.52 -0.915 6.617 1 94 83 ILE B CA 1
ATOM 1862 C C . ILE B 1 83 ? 7.574 -1.959 6.262 1 94 83 ILE B C 1
ATOM 1864 O O . ILE B 1 83 ? 7.406 -2.721 5.305 1 94 83 ILE B O 1
ATOM 1868 N N . ASP B 1 84 ? 8.594 -2.014 7.059 1 93.5 84 ASP B N 1
ATOM 1869 C CA . ASP B 1 84 ? 9.672 -2.971 6.844 1 93.5 84 ASP B CA 1
ATOM 1870 C C . ASP B 1 84 ? 9.148 -4.406 6.879 1 93.5 84 ASP B C 1
ATOM 1872 O O . ASP B 1 84 ? 9.578 -5.242 6.078 1 93.5 84 ASP B O 1
ATOM 1876 N N . ALA B 1 85 ? 8.328 -4.672 7.812 1 92.75 85 ALA B N 1
ATOM 1877 C CA . ALA B 1 85 ? 7.777 -6.016 7.949 1 92.75 85 ALA B CA 1
ATOM 1878 C C . ALA B 1 85 ? 7.039 -6.438 6.68 1 92.75 85 ALA B C 1
ATOM 1880 O O . ALA B 1 85 ? 7.148 -7.586 6.246 1 92.75 85 ALA B O 1
ATOM 1881 N N . LEU B 1 86 ? 6.289 -5.57 6.105 1 93.5 86 LEU B N 1
ATOM 1882 C CA . LEU B 1 86 ? 5.527 -5.891 4.902 1 93.5 86 LEU B CA 1
ATOM 1883 C C . LEU B 1 86 ? 6.441 -6 3.689 1 93.5 86 LEU B C 1
ATOM 1885 O O . LEU B 1 86 ? 6.285 -6.906 2.867 1 93.5 86 LEU B O 1
ATOM 1889 N N . LEU B 1 87 ? 7.441 -5.129 3.574 1 93.19 87 LEU B N 1
ATOM 1890 C CA . LEU B 1 87 ? 8.359 -5.125 2.439 1 93.19 87 LEU B CA 1
ATOM 1891 C C . LEU B 1 87 ? 9.312 -6.312 2.504 1 93.19 87 LEU B C 1
ATOM 1893 O O . LEU B 1 87 ? 9.938 -6.668 1.504 1 93.19 87 LEU B O 1
ATOM 1897 N N . ASN B 1 88 ? 9.453 -6.84 3.639 1 88.38 88 ASN B N 1
ATOM 1898 C CA . ASN B 1 88 ? 10.32 -8 3.799 1 88.38 88 ASN B CA 1
ATOM 1899 C C . ASN B 1 88 ? 9.531 -9.305 3.691 1 88.38 88 ASN B C 1
ATOM 1901 O O . ASN B 1 88 ? 10.078 -10.383 3.938 1 88.38 88 ASN B O 1
ATOM 1905 N N . GLU B 1 89 ? 8.258 -9.117 3.393 1 82.94 89 GLU B N 1
ATOM 1906 C CA . GLU B 1 89 ? 7.477 -10.312 3.123 1 82.94 89 GLU B CA 1
ATOM 1907 C C . GLU B 1 89 ? 8.016 -11.07 1.909 1 82.94 89 GLU B C 1
ATOM 1909 O O . GLU B 1 89 ? 8.047 -10.523 0.803 1 82.94 89 GLU B O 1
ATOM 1914 N N . SER B 1 90 ? 8.633 -12.133 2.166 1 75.56 90 SER B N 1
ATOM 1915 C CA . SER B 1 90 ? 9.156 -12.977 1.099 1 75.56 90 SER B CA 1
ATOM 1916 C C . SER B 1 90 ? 8.922 -14.453 1.4 1 75.56 90 SER B C 1
ATOM 1918 O O . SER B 1 90 ? 9.234 -14.93 2.498 1 75.56 90 SER B O 1
ATOM 1920 N N . ASN B 1 91 ? 8.008 -15.031 0.657 1 73.56 91 ASN B N 1
ATOM 1921 C CA . ASN B 1 91 ? 7.77 -16.469 0.796 1 73.56 91 ASN B CA 1
ATOM 1922 C C . ASN B 1 91 ? 7.848 -17.172 -0.55 1 73.56 91 ASN B C 1
ATOM 1924 O O . ASN B 1 91 ? 7.031 -16.922 -1.438 1 73.56 91 ASN B O 1
ATOM 1928 N N . ASP B 1 92 ? 8.734 -18.172 -0.688 1 73.81 92 ASP B N 1
ATOM 1929 C CA . ASP B 1 92 ? 8.938 -19.125 -1.766 1 73.81 92 ASP B CA 1
ATOM 1930 C C . ASP B 1 92 ? 8.352 -18.625 -3.078 1 73.81 92 ASP B C 1
ATOM 1932 O O . ASP B 1 92 ? 7.492 -19.266 -3.676 1 73.81 92 ASP B O 1
ATOM 1936 N N . GLY B 1 93 ? 8.766 -17.625 -3.596 1 80.06 93 GLY B N 1
ATOM 1937 C CA . GLY B 1 93 ? 8.406 -17.125 -4.914 1 80.06 93 GLY B CA 1
ATOM 1938 C C . GLY B 1 93 ? 7.516 -15.898 -4.871 1 80.06 93 GLY B C 1
ATOM 1939 O O . GLY B 1 93 ? 7.125 -15.367 -5.914 1 80.06 93 GLY B O 1
ATOM 1940 N N . HIS B 1 94 ? 7.172 -15.469 -3.725 1 84.94 94 HIS B N 1
ATOM 1941 C CA . HIS B 1 94 ? 6.359 -14.273 -3.529 1 84.94 94 HIS B CA 1
ATOM 1942 C C . HIS B 1 94 ? 7.109 -13.219 -2.713 1 84.94 94 HIS B C 1
ATOM 1944 O O . HIS B 1 94 ? 7.762 -13.555 -1.72 1 84.94 94 HIS B O 1
ATOM 1950 N N . SER B 1 95 ? 7.117 -12.016 -3.148 1 89.5 95 SER B N 1
ATOM 1951 C CA . SER B 1 95 ? 7.676 -10.914 -2.369 1 89.5 95 SER B CA 1
ATOM 1952 C C . SER B 1 95 ? 6.898 -9.617 -2.605 1 89.5 95 SER B C 1
ATOM 1954 O O . SER B 1 95 ? 6.297 -9.438 -3.666 1 89.5 95 SER B O 1
ATOM 1956 N N . VAL B 1 96 ? 6.816 -8.859 -1.603 1 91.81 96 VAL B N 1
ATOM 1957 C CA . VAL B 1 96 ? 6.297 -7.504 -1.732 1 91.81 96 VAL B CA 1
ATOM 1958 C C . VAL B 1 96 ? 7.441 -6.539 -2.037 1 91.81 96 VAL B C 1
ATOM 1960 O O . VAL B 1 96 ? 8.398 -6.438 -1.265 1 91.81 96 VAL B O 1
ATOM 1963 N N . VAL B 1 97 ? 7.324 -5.762 -3.137 1 92.81 97 VAL B N 1
ATOM 1964 C CA . VAL B 1 97 ? 8.469 -4.961 -3.564 1 92.81 97 VAL B CA 1
ATOM 1965 C C . VAL B 1 97 ? 8.203 -3.486 -3.279 1 92.81 97 VAL B C 1
ATOM 1967 O O . VAL B 1 97 ? 9.133 -2.676 -3.248 1 92.81 97 VAL B O 1
ATOM 1970 N N . ALA B 1 98 ? 6.969 -3.109 -3.127 1 94.94 98 ALA B N 1
ATOM 1971 C CA . ALA B 1 98 ? 6.578 -1.74 -2.797 1 94.94 98 ALA B CA 1
ATOM 1972 C C . ALA B 1 98 ? 5.203 -1.706 -2.133 1 94.94 98 ALA B C 1
ATOM 1974 O O . ALA B 1 98 ? 4.414 -2.643 -2.277 1 94.94 98 ALA B O 1
ATOM 1975 N N . ILE B 1 99 ? 4.969 -0.674 -1.415 1 95.88 99 ILE B N 1
ATOM 1976 C CA . ILE B 1 99 ? 3.688 -0.474 -0.749 1 95.88 99 ILE B CA 1
ATOM 1977 C C . ILE B 1 99 ? 3.209 0.96 -0.971 1 95.88 99 ILE B C 1
ATOM 1979 O O . ILE B 1 99 ? 3.992 1.906 -0.854 1 95.88 99 ILE B O 1
ATOM 1983 N N . CYS B 1 100 ? 1.972 1.106 -1.354 1 95.75 100 CYS B N 1
ATOM 1984 C CA . CYS B 1 100 ? 1.324 2.412 -1.371 1 95.75 100 CYS B CA 1
ATOM 1985 C C . CYS B 1 100 ? 0.229 2.492 -0.315 1 95.75 100 CYS B C 1
ATOM 1987 O O . CYS B 1 100 ? -0.694 1.675 -0.308 1 95.75 100 CYS B O 1
ATOM 1989 N N . MET B 1 101 ? 0.365 3.459 0.532 1 94.5 101 MET B N 1
ATOM 1990 C CA . MET B 1 101 ? -0.584 3.676 1.62 1 94.5 101 MET B CA 1
ATOM 1991 C C . MET B 1 101 ? -1.508 4.848 1.311 1 94.5 101 MET B C 1
ATOM 1993 O O . MET B 1 101 ? -1.046 5.922 0.916 1 94.5 101 MET B O 1
ATOM 1997 N N . HIS B 1 102 ? -2.752 4.594 1.439 1 93.69 102 HIS B N 1
ATOM 1998 C CA . HIS B 1 102 ? -3.738 5.668 1.416 1 93.69 102 HIS B CA 1
ATOM 1999 C C . HIS B 1 102 ? -3.988 6.219 2.816 1 93.69 102 HIS B C 1
ATOM 2001 O O . HIS B 1 102 ? -4.512 5.512 3.68 1 93.69 102 HIS B O 1
ATOM 2007 N N . GLU B 1 103 ? -3.65 7.449 2.977 1 90 103 GLU B N 1
ATOM 2008 C CA . GLU B 1 103 ? -3.611 8.031 4.312 1 90 103 GLU B CA 1
ATOM 2009 C C . GLU B 1 103 ? -4.645 9.148 4.461 1 90 103 GLU B C 1
ATOM 2011 O O . GLU B 1 103 ? -4.879 9.906 3.52 1 90 103 GLU B O 1
ATOM 2016 N N . LYS B 1 104 ? -5.215 9.141 5.551 1 88.12 104 LYS B N 1
ATOM 2017 C CA . LYS B 1 104 ? -6.172 10.188 5.914 1 88.12 104 LYS B CA 1
ATOM 2018 C C . LYS B 1 104 ? -5.598 11.102 6.992 1 88.12 104 LYS B C 1
ATOM 2020 O O . LYS B 1 104 ? -5.047 10.633 7.988 1 88.12 104 LYS B O 1
ATOM 2025 N N . TYR B 1 105 ? -5.695 12.375 6.723 1 82.81 105 TYR B N 1
ATOM 2026 C CA . TYR B 1 105 ? -5.227 13.375 7.676 1 82.81 105 TYR B CA 1
ATOM 2027 C C . TYR B 1 105 ? -6.375 14.266 8.141 1 82.81 105 TYR B C 1
ATOM 2029 O O . TYR B 1 105 ? -7.086 14.852 7.324 1 82.81 105 TYR B O 1
ATOM 2037 N N . ASP B 1 106 ? -6.586 14.164 9.375 1 78.69 106 ASP B N 1
ATOM 2038 C CA . ASP B 1 106 ? -7.5 15.109 10.008 1 78.69 106 ASP B CA 1
ATOM 2039 C C . ASP B 1 106 ? -6.777 16.391 10.398 1 78.69 106 ASP B C 1
ATOM 2041 O O . ASP B 1 106 ? -6.148 16.469 11.453 1 78.69 106 ASP B O 1
ATOM 2045 N N . MET B 1 107 ? -6.883 17.344 9.555 1 72.06 107 MET B N 1
ATOM 2046 C CA . MET B 1 107 ? -6.105 18.578 9.719 1 72.06 107 MET B CA 1
ATOM 2047 C C . MET B 1 107 ? -6.477 19.281 11.016 1 72.06 107 MET B C 1
ATOM 2049 O O . MET B 1 107 ? -5.633 19.938 11.633 1 72.06 107 MET B O 1
ATOM 2053 N N . TYR B 1 108 ? -7.75 19.172 11.312 1 69.5 108 TYR B N 1
ATOM 2054 C CA . TYR B 1 108 ? -8.18 19.781 12.562 1 69.5 108 TYR B CA 1
ATOM 2055 C C . TYR B 1 108 ? -7.402 19.219 13.742 1 69.5 108 TYR B C 1
ATOM 2057 O O . TYR B 1 108 ? -6.84 19.969 14.539 1 69.5 108 TYR B O 1
ATOM 2065 N N . LYS B 1 109 ? -7.375 17.984 13.82 1 73.12 109 LYS B N 1
ATOM 2066 C CA . LYS B 1 109 ? -6.676 17.312 14.914 1 73.12 109 LYS B CA 1
ATOM 2067 C C . LYS B 1 109 ? -5.176 17.594 14.859 1 73.12 109 LYS B C 1
ATOM 2069 O O . LYS B 1 109 ? -4.543 17.781 15.898 1 73.12 109 LYS B O 1
ATOM 2074 N N . LEU B 1 110 ? -4.691 17.641 13.68 1 71.38 110 LEU B N 1
ATOM 2075 C CA . LEU B 1 110 ? -3.262 17.891 13.523 1 71.38 110 LEU B CA 1
ATOM 2076 C C . LEU B 1 110 ? -2.889 19.281 14.016 1 71.38 110 LEU B C 1
ATOM 2078 O O . LEU B 1 110 ? -1.859 19.453 14.672 1 71.38 110 LEU B O 1
ATOM 2082 N N . VAL B 1 111 ? -3.711 20.203 13.711 1 67.25 111 VAL B N 1
ATOM 2083 C CA . VAL B 1 111 ? -3.445 21.594 14.078 1 67.25 111 VAL B CA 1
ATOM 2084 C C . VAL B 1 111 ? -3.602 21.766 15.586 1 67.25 111 VAL B C 1
ATOM 2086 O O . VAL B 1 111 ? -2.758 22.391 16.234 1 67.25 111 VAL B O 1
ATOM 2089 N N . ILE B 1 112 ? -4.641 21.234 16.125 1 68.06 112 ILE B N 1
ATOM 2090 C CA . ILE B 1 112 ? -4.898 21.391 17.547 1 68.06 112 ILE B CA 1
ATOM 2091 C C . ILE B 1 112 ? -3.787 20.719 18.344 1 68.06 112 ILE B C 1
ATOM 2093 O O . ILE B 1 112 ? -3.303 21.266 19.344 1 68.06 112 ILE B O 1
ATOM 2097 N N . ASN B 1 113 ? -3.404 19.594 17.828 1 67.44 113 ASN B N 1
ATOM 2098 C CA . ASN B 1 113 ? -2.402 18.828 18.547 1 67.44 113 ASN B CA 1
ATOM 2099 C C . ASN B 1 113 ? -1.014 19.453 18.422 1 67.44 113 ASN B C 1
ATOM 2101 O O . ASN B 1 113 ? -0.127 19.156 19.234 1 67.44 113 ASN B O 1
ATOM 2105 N N . SER B 1 114 ? -0.885 20.141 17.281 1 63.66 114 SER B N 1
ATOM 2106 C CA . SER B 1 114 ? 0.401 20.812 17.125 1 63.66 114 SER B CA 1
ATOM 2107 C C . SER B 1 114 ? 0.586 21.906 18.156 1 63.66 114 SER B C 1
ATOM 2109 O O . SER B 1 114 ? 1.706 22.375 18.391 1 63.66 114 SER B O 1
ATOM 2111 N N . GLY B 1 115 ? -0.483 22.188 18.891 1 62 115 GLY B N 1
ATOM 2112 C CA . GLY B 1 115 ? -0.432 23.234 19.906 1 62 115 GLY B CA 1
ATOM 2113 C C . GLY B 1 115 ? -0.252 24.625 19.328 1 62 115 GLY B C 1
ATOM 2114 O O . GLY B 1 115 ? -0.21 25.609 20.062 1 62 115 GLY B O 1
ATOM 2115 N N . GLN B 1 116 ? 0.044 24.656 18.078 1 55.56 116 GLN B N 1
ATOM 2116 C CA . GLN B 1 116 ? 0.428 25.953 17.5 1 55.56 116 GLN B CA 1
ATOM 2117 C C . GLN B 1 116 ? -0.795 26.828 17.25 1 55.56 116 GLN B C 1
ATOM 2119 O O . GLN B 1 116 ? -0.676 28.047 17.125 1 55.56 116 GLN B O 1
ATOM 2124 N N . VAL B 1 117 ? -1.916 26.25 17.031 1 56.81 117 VAL B N 1
ATOM 2125 C CA . VAL B 1 117 ? -3.053 27.094 16.688 1 56.81 117 VAL B CA 1
ATOM 2126 C C . VAL B 1 117 ? -4.141 26.953 17.75 1 56.81 117 VAL B C 1
ATOM 2128 O O . VAL B 1 117 ? -4.309 25.891 18.344 1 56.81 117 VAL B O 1
ATOM 2131 N N . ASN B 1 118 ? -4.598 28.078 18.219 1 54.69 118 ASN B N 1
ATOM 2132 C CA . ASN B 1 118 ? -5.762 28.156 19.094 1 54.69 118 ASN B CA 1
ATOM 2133 C C . ASN B 1 118 ? -6.926 27.328 18.562 1 54.69 118 ASN B C 1
ATOM 2135 O O . ASN B 1 118 ? -7.305 27.453 17.391 1 54.69 118 ASN B O 1
ATOM 2139 N N . PRO B 1 119 ? -7.352 26.359 19.297 1 54.31 119 PRO B N 1
ATOM 2140 C CA . PRO B 1 119 ? -8.414 25.453 18.844 1 54.31 119 PRO B CA 1
ATOM 2141 C C . PRO B 1 119 ? -9.578 26.188 18.188 1 54.31 119 PRO B C 1
ATOM 2143 O O . PRO B 1 119 ? -10.211 25.672 17.266 1 54.31 119 PRO B O 1
ATOM 2146 N N . LYS B 1 120 ? -9.906 27.328 18.734 1 52.84 120 LYS B N 1
ATOM 2147 C CA . LYS B 1 120 ? -11.016 28.109 18.219 1 52.84 120 LYS B CA 1
ATOM 2148 C C . LYS B 1 120 ? -10.727 28.609 16.797 1 52.84 120 LYS B C 1
ATOM 2150 O O . LYS B 1 120 ? -11.602 28.562 15.938 1 52.84 120 LYS B O 1
ATOM 2155 N N . ILE B 1 121 ? -9.648 29.031 16.578 1 51.12 121 ILE B N 1
ATOM 2156 C CA . ILE B 1 121 ? -9.25 29.547 15.281 1 51.12 121 ILE B CA 1
ATOM 2157 C C . ILE B 1 121 ? -9.047 28.391 14.305 1 51.12 121 ILE B C 1
ATOM 2159 O O . ILE B 1 121 ? -9.414 28.484 13.133 1 51.12 121 ILE B O 1
ATOM 2163 N N . ALA B 1 122 ? -8.438 27.375 14.891 1 50.91 122 ALA B N 1
ATOM 2164 C CA . ALA B 1 122 ? -8.305 26.172 14.062 1 50.91 122 ALA B CA 1
ATOM 2165 C C . ALA B 1 122 ? -9.672 25.703 13.57 1 50.91 122 ALA B C 1
ATOM 2167 O O . ALA B 1 122 ? -9.82 25.312 12.414 1 50.91 122 ALA B O 1
ATOM 2168 N N . ALA B 1 123 ? -10.586 25.719 14.445 1 50.88 123 ALA B N 1
ATOM 2169 C CA . ALA B 1 123 ? -11.953 25.344 14.094 1 50.88 123 ALA B CA 1
ATOM 2170 C C . ALA B 1 123 ? -12.5 26.219 12.977 1 50.88 123 ALA B C 1
ATOM 2172 O O . ALA B 1 123 ? -13.148 25.719 12.047 1 50.88 123 ALA B O 1
ATOM 2173 N N . GLN B 1 124 ? -12.305 27.453 13.203 1 47.78 124 GLN B N 1
ATOM 2174 C CA . GLN B 1 124 ? -12.82 28.391 12.219 1 47.78 124 GLN B CA 1
ATOM 2175 C C . GLN B 1 124 ? -12.125 28.203 10.867 1 47.78 124 GLN B C 1
ATOM 2177 O O . GLN B 1 124 ? -12.773 28.281 9.82 1 47.78 124 GLN B O 1
ATOM 2182 N N . THR B 1 125 ? -10.828 28.25 10.914 1 46.16 125 THR B N 1
ATOM 2183 C CA . THR B 1 125 ? -10.055 28.125 9.688 1 46.16 125 THR B C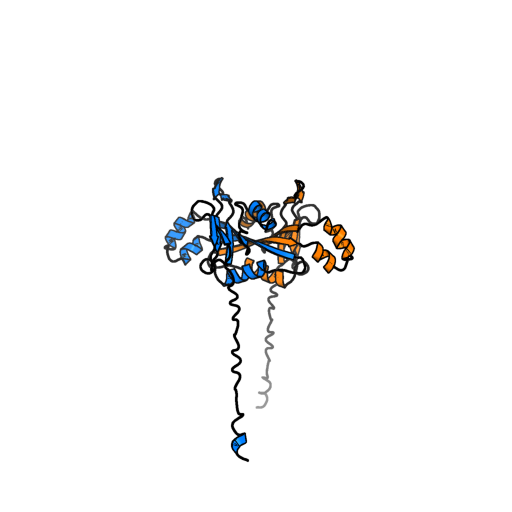A 1
ATOM 2184 C C . THR B 1 125 ? -10.266 26.75 9.055 1 46.16 125 THR B C 1
ATOM 2186 O O . THR B 1 125 ? -10.312 26.641 7.832 1 46.16 125 THR B O 1
ATOM 2189 N N . LEU B 1 126 ? -10.328 25.844 9.938 1 49.97 126 LEU B N 1
ATOM 2190 C CA . LEU B 1 126 ? -10.477 24.469 9.469 1 49.97 126 LEU B CA 1
ATOM 2191 C C . LEU B 1 126 ? -11.938 24.156 9.164 1 49.97 126 LEU B C 1
ATOM 2193 O O . LEU B 1 126 ? -12.242 23.125 8.547 1 49.97 126 LEU B O 1
ATOM 2197 N N . LEU B 1 127 ? -12.82 24.875 9.898 1 44.16 127 LEU B N 1
ATOM 2198 C CA . LEU B 1 127 ? -14.211 24.719 9.484 1 44.16 127 LEU B CA 1
ATOM 2199 C C . LEU B 1 127 ? -14.328 24.734 7.965 1 44.16 127 LEU B C 1
ATOM 2201 O O . LEU B 1 127 ? -15.18 24.047 7.395 1 44.16 127 LEU B O 1
ATOM 2205 N N . GLY B 1 128 ? -13.656 25.703 7.488 1 42.75 128 GLY B N 1
ATOM 2206 C CA . GLY B 1 128 ? -13.758 25.734 6.039 1 42.75 128 GLY B CA 1
ATOM 2207 C C . GLY B 1 128 ? -13.078 24.562 5.359 1 42.75 128 GLY B C 1
ATOM 2208 O O . GLY B 1 128 ? -13.273 24.328 4.164 1 42.75 128 GLY B O 1
ATOM 2209 N N . GLN B 1 129 ? -11.938 24.312 5.852 1 45.19 129 GLN B N 1
ATOM 2210 C CA . GLN B 1 129 ? -11.188 23.234 5.207 1 45.19 129 GLN B CA 1
ATOM 2211 C C . GLN B 1 129 ? -11.711 21.859 5.641 1 45.19 129 GLN B C 1
ATOM 2213 O O . GLN B 1 129 ? -11.273 21.312 6.652 1 45.19 129 GLN B O 1
ATOM 2218 N N . GLN B 1 130 ? -12.938 21.75 6.016 1 47.06 130 GLN B N 1
ATOM 2219 C CA . GLN B 1 130 ? -13.789 20.688 6.539 1 47.06 130 GLN B CA 1
ATOM 2220 C C . GLN B 1 130 ? -13.273 19.312 6.137 1 47.06 130 GLN B C 1
ATOM 2222 O O . GLN B 1 130 ? -13.75 18.297 6.633 1 47.06 130 GLN B O 1
ATOM 2227 N N . GLY B 1 131 ? -12.383 19.094 5.184 1 53.31 131 GLY B N 1
ATOM 2228 C CA . GLY B 1 131 ? -12.414 17.75 4.609 1 53.31 131 GLY B CA 1
ATOM 2229 C C . GLY B 1 131 ? -11.141 16.969 4.852 1 53.31 131 GLY B C 1
ATOM 2230 O O . GLY B 1 131 ? -10.117 17.531 5.242 1 53.31 131 GLY B O 1
ATOM 2231 N N . SER B 1 132 ? -11.227 15.766 5.48 1 58.81 132 SER B N 1
ATOM 2232 C CA . SER B 1 132 ? -10.102 14.836 5.492 1 58.81 132 SER B CA 1
ATOM 2233 C C . SER B 1 132 ? -9.328 14.883 4.18 1 58.81 132 SER B C 1
ATOM 2235 O O . SER B 1 132 ? -9.93 14.945 3.104 1 58.81 132 SER B O 1
ATOM 2237 N N . ASN B 1 133 ? -8.008 15.375 4.492 1 79.62 133 ASN B N 1
ATOM 2238 C CA . ASN B 1 133 ? -7.129 15.273 3.33 1 79.62 133 ASN B CA 1
ATOM 2239 C C . ASN B 1 133 ? -6.578 13.859 3.166 1 79.62 133 ASN B C 1
ATOM 2241 O O . ASN B 1 133 ? -6.262 13.188 4.156 1 79.62 133 ASN B O 1
ATOM 2245 N N . TYR B 1 134 ? -6.805 13.398 2.041 1 84.12 134 TYR B N 1
ATOM 2246 C CA . TYR B 1 134 ? -6.277 12.078 1.714 1 84.12 134 TYR B CA 1
ATOM 2247 C C . TYR B 1 134 ? -5.004 12.188 0.885 1 84.12 134 TYR B C 1
ATOM 2249 O O . TYR B 1 134 ? -4.902 13.047 0.003 1 84.12 134 TYR B O 1
ATOM 2257 N N . VAL B 1 135 ? -4.047 11.43 1.256 1 88.25 135 VAL B N 1
ATOM 2258 C CA . VAL B 1 135 ? -2.777 11.391 0.541 1 88.25 135 VAL B CA 1
ATOM 2259 C C . VAL B 1 135 ? -2.385 9.938 0.27 1 88.25 135 VAL B C 1
ATOM 2261 O O . VAL B 1 135 ? -2.59 9.062 1.117 1 88.25 135 VAL B O 1
ATOM 2264 N N . VAL B 1 136 ? -1.967 9.711 -0.949 1 91.94 136 VAL B N 1
ATOM 2265 C CA . VAL B 1 136 ? -1.339 8.43 -1.244 1 91.94 136 VAL B CA 1
ATOM 2266 C C . VAL B 1 136 ? 0.178 8.555 -1.137 1 91.94 136 VAL B C 1
ATOM 2268 O O . VAL B 1 136 ? 0.776 9.453 -1.741 1 91.94 136 VAL B O 1
ATOM 2271 N N . ARG B 1 137 ? 0.814 7.746 -0.352 1 94.62 137 ARG B N 1
ATOM 2272 C CA . ARG B 1 137 ? 2.268 7.676 -0.239 1 94.62 137 ARG B CA 1
ATOM 2273 C C . ARG B 1 137 ? 2.775 6.277 -0.563 1 94.62 137 ARG B C 1
ATOM 2275 O O . ARG B 1 137 ? 2.352 5.297 0.055 1 94.62 137 ARG B O 1
ATOM 2282 N N . CYS B 1 138 ? 3.611 6.172 -1.501 1 96.38 138 CYS B N 1
ATOM 2283 C CA . CYS B 1 138 ? 4.199 4.898 -1.901 1 96.38 138 CYS B CA 1
ATOM 2284 C C . CYS B 1 138 ? 5.641 4.789 -1.422 1 96.38 138 CYS B C 1
ATOM 2286 O O . CYS B 1 138 ? 6.395 5.762 -1.474 1 96.38 138 CYS B O 1
ATOM 2288 N N . VAL B 1 139 ? 6.012 3.619 -0.922 1 96.31 139 VAL B N 1
ATOM 2289 C CA . VAL B 1 139 ? 7.332 3.42 -0.333 1 96.31 139 VAL B CA 1
ATOM 2290 C C . VAL B 1 139 ? 7.934 2.113 -0.843 1 96.31 139 VAL B C 1
ATOM 2292 O O . VAL B 1 139 ? 7.211 1.151 -1.108 1 96.31 139 VAL B O 1
ATOM 2295 N N . CYS B 1 140 ? 9.227 2.074 -1.001 1 95.75 140 CYS B N 1
ATOM 2296 C CA . CYS B 1 140 ? 10.023 0.908 -1.382 1 95.75 140 CYS B CA 1
ATOM 2297 C C . CYS B 1 140 ? 11.406 0.954 -0.743 1 95.75 140 CYS B C 1
ATOM 2299 O O . CYS B 1 140 ? 11.789 1.968 -0.157 1 95.75 140 CYS B O 1
ATOM 2301 N N . ASN B 1 141 ? 12.148 -0.187 -0.774 1 93.56 141 ASN B N 1
ATOM 2302 C CA . ASN B 1 141 ? 13.383 -0.222 0.003 1 93.56 141 ASN B CA 1
ATOM 2303 C C . ASN B 1 141 ? 14.555 -0.73 -0.829 1 93.56 141 ASN B C 1
ATOM 2305 O O . ASN B 1 141 ? 15.43 -1.424 -0.313 1 93.56 141 ASN B O 1
ATOM 2309 N N . THR B 1 142 ? 14.594 -0.453 -2.1 1 92.5 142 THR B N 1
ATOM 2310 C CA . THR B 1 142 ? 15.742 -0.706 -2.967 1 92.5 142 THR B CA 1
ATOM 2311 C C . THR B 1 142 ? 16.219 0.586 -3.625 1 92.5 142 THR B C 1
ATOM 2313 O O . THR B 1 142 ? 15.516 1.599 -3.596 1 92.5 142 THR B O 1
ATOM 2316 N N . ASP B 1 143 ? 17.406 0.537 -4.203 1 93.62 143 ASP B N 1
ATOM 2317 C CA . ASP B 1 143 ? 17.969 1.739 -4.801 1 93.62 143 ASP B CA 1
ATOM 2318 C C . ASP B 1 143 ? 17.125 2.244 -5.957 1 93.62 143 ASP B C 1
ATOM 2320 O O . ASP B 1 143 ? 16.734 1.469 -6.832 1 93.62 143 ASP B O 1
ATOM 2324 N N . LEU B 1 144 ? 16.812 3.535 -5.906 1 94.88 144 LEU B N 1
ATOM 2325 C CA . LEU B 1 144 ? 16.203 4.301 -6.988 1 94.88 144 LEU B CA 1
ATOM 2326 C C . LEU B 1 144 ? 14.859 3.699 -7.395 1 94.88 144 LEU B C 1
ATOM 2328 O O . LEU B 1 144 ? 14.477 3.758 -8.562 1 94.88 144 LEU B O 1
ATOM 2332 N N . CYS B 1 145 ? 14.164 3.102 -6.41 1 93.62 145 CYS B N 1
ATOM 2333 C CA . CYS B 1 145 ? 12.914 2.398 -6.703 1 93.62 145 CYS B CA 1
ATOM 2334 C C . CYS B 1 145 ? 11.75 3.371 -6.789 1 93.62 145 CYS B C 1
ATOM 2336 O O . CYS B 1 145 ? 10.656 3 -7.223 1 93.62 145 CYS B O 1
ATOM 2338 N N . ASN B 1 146 ? 11.922 4.582 -6.359 1 95.25 146 ASN B N 1
ATOM 2339 C CA . ASN B 1 146 ? 10.789 5.496 -6.285 1 95.25 146 ASN B CA 1
ATOM 2340 C C . ASN B 1 146 ? 10.688 6.359 -7.539 1 95.25 146 ASN B C 1
ATOM 2342 O O . ASN B 1 146 ? 10.297 7.527 -7.457 1 95.25 146 ASN B O 1
ATOM 2346 N N . LYS B 1 147 ? 11.07 5.637 -8.602 1 91.69 147 LYS B N 1
ATOM 2347 C CA . LYS B 1 147 ? 10.914 6.312 -9.883 1 91.69 147 LYS B CA 1
ATOM 2348 C C . LYS B 1 147 ? 9.453 6.332 -10.32 1 91.69 147 LYS B C 1
ATOM 2350 O O . LYS B 1 147 ? 8.734 5.355 -10.133 1 91.69 147 LYS B O 1
ATOM 2355 N N . GLY B 1 148 ? 8.859 7.488 -10.82 1 89.75 148 GLY B N 1
ATOM 2356 C CA . GLY B 1 148 ? 7.512 7.594 -11.352 1 89.75 148 GLY B CA 1
ATOM 2357 C C . GLY B 1 148 ? 6.688 8.672 -10.672 1 89.75 148 GLY B C 1
ATOM 2358 O O . GLY B 1 148 ? 6.625 8.727 -9.438 1 89.75 148 GLY B O 1
ATOM 2359 N N . ALA B 1 149 ? 6.059 9.398 -11.445 1 89.5 149 ALA B N 1
ATOM 2360 C CA . ALA B 1 149 ? 5.297 10.531 -10.922 1 89.5 149 ALA B CA 1
ATOM 2361 C C . ALA B 1 149 ? 3.855 10.125 -10.609 1 89.5 149 ALA B C 1
ATOM 2363 O O . ALA B 1 149 ? 3.148 10.828 -9.883 1 89.5 149 ALA B O 1
ATOM 2364 N N . THR B 1 150 ? 3.359 9.086 -11.281 1 88.25 150 THR B N 1
ATOM 2365 C CA . THR B 1 150 ? 2.029 8.547 -11.016 1 88.25 150 THR B CA 1
ATOM 2366 C C . THR B 1 150 ? 2.125 7.188 -10.328 1 88.25 150 THR B C 1
ATOM 2368 O O . THR B 1 150 ? 3.184 6.555 -10.344 1 88.25 150 THR B O 1
ATOM 2371 N N . VAL B 1 151 ? 1.028 6.723 -9.758 1 88.75 151 VAL B N 1
ATOM 2372 C CA . VAL B 1 151 ? 1.016 5.418 -9.102 1 88.75 151 VAL B CA 1
ATOM 2373 C C . VAL B 1 151 ? 1.336 4.328 -10.125 1 88.75 151 VAL B C 1
ATOM 2375 O O . VAL B 1 151 ? 2.133 3.428 -9.844 1 88.75 151 VAL B O 1
ATOM 2378 N N . ASP B 1 152 ? 0.772 4.496 -11.242 1 84.25 152 ASP B N 1
ATOM 2379 C CA . ASP B 1 152 ? 1.01 3.512 -12.289 1 84.25 152 ASP B CA 1
ATOM 2380 C C . ASP B 1 152 ? 2.479 3.5 -12.711 1 84.25 152 ASP B C 1
ATOM 2382 O O . ASP B 1 152 ? 3.08 2.434 -12.859 1 84.25 152 ASP B O 1
ATOM 2386 N N . ASP B 1 153 ? 3.008 4.66 -12.906 1 86.81 153 ASP B N 1
ATOM 2387 C CA . ASP B 1 153 ? 4.418 4.754 -13.273 1 86.81 153 ASP B CA 1
ATOM 2388 C C . ASP B 1 153 ? 5.312 4.191 -12.18 1 86.81 153 ASP B C 1
ATOM 2390 O O . ASP B 1 153 ? 6.332 3.557 -12.461 1 86.81 153 ASP B O 1
ATOM 2394 N N . PHE B 1 154 ? 4.973 4.469 -11 1 90.88 154 PHE B N 1
ATOM 2395 C CA . PHE B 1 154 ? 5.715 3.961 -9.852 1 90.88 154 PHE B CA 1
ATOM 2396 C C . PHE B 1 154 ? 5.758 2.438 -9.867 1 90.88 154 PHE B C 1
ATOM 2398 O O . PHE B 1 154 ? 6.832 1.842 -9.773 1 90.88 154 PHE B O 1
ATOM 2405 N N . TYR B 1 155 ? 4.641 1.824 -10.109 1 87.25 155 TYR B N 1
ATOM 2406 C CA . TYR B 1 155 ? 4.59 0.367 -10.125 1 87.25 155 TYR B CA 1
ATOM 2407 C C . TYR B 1 155 ? 5.383 -0.19 -11.305 1 87.25 155 TYR B C 1
ATOM 2409 O O . TYR B 1 155 ? 6.086 -1.195 -11.164 1 87.25 155 TYR B O 1
ATOM 2417 N N . ARG B 1 156 ? 5.281 0.469 -12.383 1 82.94 156 ARG B N 1
ATOM 2418 C CA . ARG B 1 156 ? 6.012 0.011 -13.562 1 82.94 156 ARG B CA 1
ATOM 2419 C C . ARG B 1 156 ? 7.52 0.086 -13.328 1 82.94 156 ARG B C 1
ATOM 2421 O O . ARG B 1 156 ? 8.266 -0.771 -13.805 1 82.94 156 ARG B O 1
ATOM 2428 N N . SER B 1 157 ? 7.91 1.087 -12.617 1 82.62 157 SER B N 1
ATOM 2429 C CA . SER B 1 157 ? 9.336 1.307 -12.391 1 82.62 157 SER B CA 1
ATOM 2430 C C . SER B 1 157 ? 9.922 0.214 -11.5 1 82.62 157 SER B C 1
ATOM 2432 O O . SER B 1 157 ? 11.133 -0.042 -11.547 1 82.62 157 SER B O 1
ATOM 2434 N N . GLN B 1 158 ? 9.086 -0.421 -10.68 1 80.94 158 GLN B N 1
ATOM 2435 C CA . GLN B 1 158 ? 9.555 -1.464 -9.773 1 80.94 158 GLN B CA 1
ATOM 2436 C C . GLN B 1 158 ? 9.891 -2.742 -10.531 1 80.94 158 GLN B C 1
ATOM 2438 O O . GLN B 1 158 ? 10.562 -3.627 -9.992 1 80.94 158 GLN B O 1
ATOM 2443 N N . ARG B 1 159 ? 9.344 -2.848 -11.68 1 70.06 159 ARG B N 1
ATOM 2444 C CA . ARG B 1 159 ? 9.57 -4.051 -12.477 1 70.06 159 ARG B CA 1
ATOM 2445 C C . ARG B 1 159 ? 10.961 -4.055 -13.086 1 70.06 159 ARG B C 1
ATOM 2447 O O . ARG B 1 159 ? 11.469 -5.105 -13.492 1 70.06 159 ARG B O 1
ATOM 2454 N N . SER B 1 160 ? 11.57 -2.93 -13.094 1 59.69 160 SER B N 1
ATOM 2455 C CA . SER B 1 160 ? 12.859 -2.768 -13.758 1 59.69 160 SER B CA 1
ATOM 2456 C C . SER B 1 160 ? 14.008 -2.906 -12.766 1 59.69 160 SER B C 1
ATOM 2458 O O . SER B 1 160 ? 15.18 -2.914 -13.164 1 59.69 160 SER B O 1
ATOM 2460 N N . VAL B 1 161 ? 13.633 -3.096 -11.523 1 50.62 161 VAL B N 1
ATOM 2461 C CA . VAL B 1 161 ? 14.734 -3.143 -10.57 1 50.62 161 VAL B CA 1
ATOM 2462 C C . VAL B 1 161 ? 15.062 -4.594 -10.227 1 50.62 161 VAL B C 1
ATOM 2464 O O . VAL B 1 161 ? 14.164 -5.438 -10.148 1 50.62 161 VAL B O 1
#

Radius of gyration: 28.82 Å; Cα contacts (8 Å, |Δi|>4): 604; chains: 2; bounding box: 107×61×99 Å

Foldseek 3Di:
DPPPPPVDDPPPPPPPPPPPPPVLVAFAWAWFCPVPDTDIDGDSQFFKKKKFAWDQDPVRDIDWMGTDTDGCVRDPPVVVVVLVVQQQDDDDVDGDFKDKDKDWDDVLCVVVVVVPDDNVVSCVVVVVVVDTDITIMMIGGHHHLCDDRHPVRSVVSSVVD/DPPPPPPDDPPPPPPPPPPPPPVLVAFAWAWFCPVPDTDIDGDSQFFKKKKFAWDQDPVRDIDWMGTDTDGCVRDPPVVVVVLVVQQQDDDDPDGDFKDKDKDWDDVLCVVVVVVPDDNVVSCVVCVVVVDTDITIMMIGGHHHLCDDRHPVRSVVSSVVD

Solvent-accessible surface area (backbone atoms only — not comparable to full-atom values): 17776 Å² total; per-residue (Å²): 131,75,80,69,69,74,78,67,80,80,75,78,78,73,74,76,75,73,74,69,74,70,75,63,70,75,30,38,38,17,35,25,34,85,82,75,55,82,41,79,46,73,40,66,61,23,67,31,17,26,22,31,42,43,41,66,46,99,84,64,48,74,44,72,46,46,28,33,63,35,32,74,88,75,44,56,68,69,58,50,51,41,52,49,54,47,51,61,38,65,53,82,34,36,32,32,63,32,40,33,36,34,30,39,32,35,58,60,47,40,41,44,70,63,63,75,40,59,58,68,55,43,46,58,61,31,56,72,58,67,60,72,45,71,44,54,41,32,39,28,73,52,67,52,39,31,40,48,49,36,65,67,44,25,58,57,41,51,70,75,103,132,77,84,68,67,78,77,68,82,80,74,77,79,75,75,76,76,73,75,71,71,70,73,65,70,75,30,37,38,16,35,25,32,84,83,73,58,81,41,78,46,72,41,67,60,23,68,30,17,25,24,30,40,43,42,66,46,99,85,64,49,72,44,74,47,46,29,32,61,38,32,74,87,75,44,57,67,70,57,49,50,40,52,49,55,46,50,62,38,65,54,82,33,35,32,31,62,31,41,32,36,34,30,39,31,35,59,59,47,39,40,44,69,63,63,75,40,58,58,70,54,41,45,57,63,31,55,73,58,65,58,71,45,71,45,55,42,32,39,27,72,50,67,51,39,32,40,48,49,35,66,67,44,24,57,58,42,50,72,75,104

pLDDT: mean 75.42, std 21.22, range [26.69, 96.88]